Protein AF-A0A258C348-F1 (afdb_monomer)

Nearest PDB structures (foldseek):
  3voc-assembly1_A  TM=9.214E-01  e=2.436E-19  Paenibacillus polymyxa
  1ven-assembly1_A  TM=9.299E-01  e=1.360E-18  Bacillus cereus
  1j10-assembly2_B  TM=9.349E-01  e=2.090E-18  Bacillus cereus
  1veo-assembly1_A  TM=9.307E-01  e=2.455E-18  Bacillus cereus
  1itc-assembly1_A  TM=9.273E-01  e=1.526E-17  Bacillus cereus

pLDDT: mean 94.11, std 6.86, range [42.41, 98.81]

Mean predicted aligned error: 4.03 Å

Secondary structure (DSSP, 8-state):
-HHHHTGGGGGG-S-EE---SGGGBSS--TT-GGG-GGGSTTS-------SHHHHHHHHHHHHHHHSSHHHHHHHHT---SSGGGPPPP--HHHHHHTTGGGT-HHHHHHHHHHHHHHHHHHHHHHHHHHHHTTTS-TTS-EEEEE----TTTT-SSSTTHHHHHHT-S-HHHHTSSS---S-HHHHTTTGGGTTSSS-EEEEE--TTPPPBTTSTT-B-HHHHHHHHHHHHHHHT-EEEEE-S-GGGGGSHHHHHHHHHHHHHS-EEEEE-S-HHHHHS-HHHHHHHHHS-TT-

Foldseek 3Di:
DVLVVCQVVLVVFQAAEQQLEPPSALWDPFQDPVVDPCSHPLHLGAADQQDPVSLVQLLVVCCVVQVDPVSVCVVQVHDDPGSNPDHQDDPVVVCQQVVVCLPRPSNLSNLQSLLVVSLVSLLVRVVVVCVVNVSRQLQHAYEGEHEQSFFQCLPPTCHCSSVSSRSQFNSCQCNDPNHAVRNQSNLVSQLVQLPPSHGYEYEYEQLLDPQDCVDPRNGHRLVVLLSSLVSCVVSVHAYAYEYPDLVSLQDVSSVVSNVCCCVPRNHPYYDYPDDCSQPVRPSNVVSVVPPDPDD

Sequence (295 aa):
AFATRYQTIATDFVELNISMGPAGELRYPSYNSHDGVAAAFPSRGRFQAYSLLSRTDFQLWLEQRYQSIATLNSGWGTAYQNFAEIALPLSWDQAIASNQHLVEPSRQDFLQWYHQALVAHGARMLRYAEYAFQQLPAEIPLGFKIPGIHWTINSDIGARTAELAAGIIDANAAFSSTPEPGYQQIIALAAPKAKQPRKVVVHFTALEMSDEPEGEAGSMPSTLVNWIGAEARRQGVILKGENALAAGLYHAEGWSNLQQVLRNGNYQGLTLLRLNDIVENPLAVATLQQLQPGF

Radius of gyration: 20.76 Å; Cα contacts (8 Å, |Δi|>4): 504; chains: 1; bounding box: 51×42×64 Å

Solvent-accessible surface area (backbone atoms only — not comparable to full-atom values): 15808 Å² total; per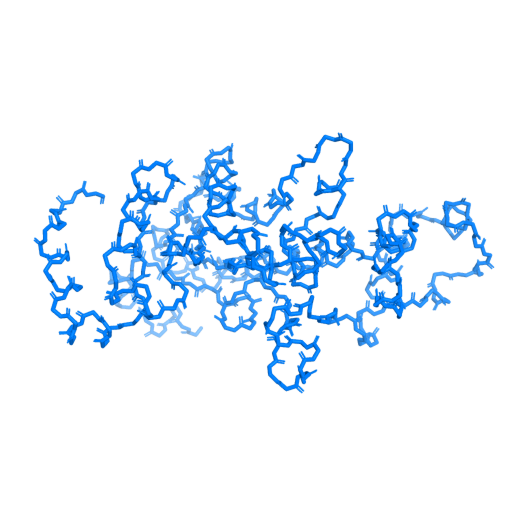-residue (Å²): 106,68,50,72,76,43,51,93,55,48,88,77,49,78,60,48,74,46,67,57,39,64,98,37,19,54,40,49,76,16,59,38,74,91,68,36,76,67,9,24,88,62,43,46,31,38,75,83,58,85,48,73,67,42,42,53,52,51,32,52,50,48,46,70,72,46,75,42,49,66,53,42,19,69,71,59,76,54,82,64,92,44,55,86,74,63,74,75,91,71,66,59,69,63,31,36,75,67,52,36,52,79,69,38,54,71,42,43,51,47,43,46,49,50,17,50,54,50,40,52,48,51,50,51,52,51,56,50,49,52,65,64,40,64,90,42,71,48,76,41,24,38,31,39,32,43,76,57,66,27,35,19,52,52,29,97,68,47,49,40,34,30,29,50,24,23,28,55,28,38,53,69,42,43,69,38,101,75,58,41,92,20,47,64,68,60,57,48,68,28,33,82,24,63,81,42,76,44,34,38,35,41,33,38,34,27,44,26,43,73,64,38,55,90,45,99,33,5,23,32,26,41,63,49,46,44,53,53,20,53,51,29,56,77,56,61,35,51,32,30,34,23,44,68,52,53,68,34,50,79,38,73,63,14,51,50,35,42,53,49,36,46,75,72,26,62,34,79,47,76,51,78,53,44,68,65,58,35,78,75,29,70,64,34,44,54,54,56,72,65,57,64,93,84,123

Structure (mmCIF, N/CA/C/O backbone):
data_AF-A0A258C348-F1
#
_entry.id   AF-A0A258C348-F1
#
loop_
_atom_site.group_PDB
_atom_site.id
_atom_site.type_symbol
_atom_site.label_atom_id
_atom_site.label_alt_id
_atom_site.label_comp_id
_atom_site.label_asym_id
_atom_site.label_entity_id
_atom_site.label_seq_id
_atom_site.pdbx_PDB_ins_code
_atom_site.Cartn_x
_atom_site.Cartn_y
_atom_site.Cartn_z
_atom_site.occupancy
_atom_site.B_iso_or_equiv
_atom_site.auth_seq_id
_atom_site.auth_comp_id
_atom_site.auth_asym_id
_atom_site.auth_atom_id
_atom_site.pdbx_PDB_model_num
ATOM 1 N N . ALA A 1 1 ? -24.812 13.179 -1.962 1.00 95.75 1 ALA A N 1
ATOM 2 C CA . ALA A 1 1 ? -25.902 12.240 -1.609 1.00 95.75 1 ALA A CA 1
ATOM 3 C C . ALA A 1 1 ? -25.797 11.764 -0.159 1.00 95.75 1 ALA A C 1
ATOM 5 O O . ALA A 1 1 ? -26.639 12.170 0.629 1.00 95.75 1 ALA A O 1
ATOM 6 N N . PHE A 1 2 ? -24.773 10.980 0.222 1.00 97.12 2 PHE A N 1
ATOM 7 C CA . PHE A 1 2 ? -24.607 10.489 1.605 1.00 97.12 2 PHE A CA 1
ATOM 8 C C . PHE A 1 2 ? -24.623 11.620 2.646 1.00 97.12 2 PHE A C 1
ATOM 10 O O . PHE A 1 2 ? -25.457 11.609 3.544 1.00 97.12 2 PHE A O 1
ATOM 17 N N . ALA A 1 3 ? -23.769 12.637 2.465 1.00 96.44 3 ALA A N 1
ATOM 18 C CA . ALA A 1 3 ? -23.675 13.776 3.381 1.00 96.44 3 ALA A CA 1
ATOM 19 C C . ALA A 1 3 ? -25.026 14.477 3.597 1.00 96.44 3 ALA A C 1
ATOM 21 O O . ALA A 1 3 ? -25.379 14.817 4.718 1.00 96.44 3 ALA A O 1
ATOM 22 N N . THR A 1 4 ? -25.801 14.651 2.524 1.00 96.69 4 THR A N 1
ATOM 23 C CA . THR A 1 4 ? -27.139 15.256 2.560 1.00 96.69 4 THR A CA 1
ATOM 24 C C . THR A 1 4 ? -28.136 14.365 3.287 1.00 96.69 4 THR A C 1
ATOM 26 O O . THR A 1 4 ? -28.894 14.836 4.125 1.00 96.69 4 THR A O 1
ATOM 29 N N . ARG A 1 5 ? -28.126 13.063 2.985 1.00 97.06 5 ARG A N 1
ATOM 30 C CA . ARG A 1 5 ? -29.088 12.099 3.523 1.00 97.06 5 ARG A CA 1
ATOM 31 C C . ARG A 1 5 ? -28.950 11.890 5.031 1.00 97.06 5 ARG A C 1
ATOM 33 O O . ARG A 1 5 ? -29.957 11.596 5.676 1.00 97.06 5 ARG A O 1
ATOM 40 N N . TYR A 1 6 ? -27.732 12.000 5.556 1.00 96.44 6 TYR A N 1
ATOM 41 C CA . TYR A 1 6 ? -27.411 11.684 6.949 1.00 96.44 6 TYR A CA 1
ATOM 42 C C . TYR A 1 6 ? -26.936 12.887 7.770 1.00 96.44 6 TYR A C 1
ATOM 44 O O . TYR A 1 6 ? -26.430 12.717 8.873 1.00 96.44 6 TYR A O 1
ATOM 52 N N . GLN A 1 7 ? -27.123 14.108 7.268 1.00 95.56 7 GLN A N 1
ATOM 53 C CA . GLN A 1 7 ? -26.677 15.320 7.957 1.00 95.56 7 GLN A CA 1
ATOM 54 C C . GLN A 1 7 ? -27.238 15.438 9.384 1.00 95.56 7 GLN A C 1
ATOM 56 O O . GLN A 1 7 ? -26.533 15.879 10.285 1.00 95.56 7 GLN A O 1
ATOM 61 N N . THR A 1 8 ? -28.486 15.017 9.602 1.00 96.44 8 THR A N 1
ATOM 62 C CA . THR A 1 8 ? -29.176 15.134 10.897 1.00 96.44 8 THR A CA 1
ATOM 63 C C . THR A 1 8 ? -28.636 14.200 11.976 1.00 96.44 8 THR A C 1
ATOM 65 O O . THR A 1 8 ? -28.920 14.429 13.144 1.00 96.44 8 THR A O 1
ATOM 68 N N . ILE A 1 9 ? -27.893 13.158 11.595 1.00 96.75 9 ILE A N 1
ATOM 69 C CA . ILE A 1 9 ? -27.265 12.198 12.519 1.00 96.75 9 ILE A CA 1
ATOM 70 C C . ILE A 1 9 ? -25.735 12.295 12.481 1.00 96.75 9 ILE A C 1
ATOM 72 O O . ILE A 1 9 ? -25.036 11.420 12.975 1.00 96.75 9 ILE A O 1
ATOM 76 N N . ALA A 1 10 ? -25.185 13.344 11.861 1.00 95.06 10 ALA A N 1
ATOM 77 C CA . ALA A 1 10 ? -23.744 13.457 11.657 1.00 95.06 10 ALA A CA 1
ATOM 78 C C . ALA A 1 10 ? -22.954 13.526 12.974 1.00 95.06 10 ALA A C 1
ATOM 80 O O . ALA A 1 10 ? -21.785 13.162 12.998 1.00 95.06 10 ALA A O 1
ATOM 81 N N . THR A 1 11 ? -23.585 13.961 14.067 1.00 92.88 11 THR A N 1
ATOM 82 C CA . THR A 1 11 ? -22.992 13.971 15.413 1.00 92.88 11 THR A CA 1
ATOM 83 C C . THR A 1 11 ? -22.723 12.574 15.967 1.00 92.88 11 THR A C 1
ATOM 85 O O . THR A 1 11 ? -21.908 12.442 16.873 1.00 92.88 11 THR A O 1
ATOM 88 N N . ASP A 1 12 ? -23.363 11.542 15.413 1.00 95.94 12 ASP A N 1
ATOM 89 C CA . ASP A 1 12 ? -23.151 10.144 15.803 1.00 95.94 12 ASP A CA 1
ATOM 90 C C . ASP A 1 12 ? -21.969 9.514 15.043 1.00 95.94 12 ASP A C 1
ATOM 92 O O . ASP A 1 12 ? -21.569 8.380 15.309 1.00 95.94 12 ASP A O 1
ATOM 96 N N . PHE A 1 13 ? -21.405 10.226 14.062 1.00 96.81 13 PHE A N 1
ATOM 97 C CA . PHE A 1 13 ? -20.298 9.728 13.258 1.00 96.81 13 PHE A CA 1
ATOM 98 C C . PHE A 1 13 ? -18.969 9.969 13.961 1.00 96.81 13 PHE A C 1
ATOM 100 O O . PHE A 1 13 ? -18.552 11.104 14.172 1.00 96.81 13 PHE A O 1
ATOM 107 N N . VAL A 1 14 ? -18.261 8.880 14.245 1.00 95.69 14 VAL A N 1
ATOM 108 C CA . VAL A 1 14 ? -16.905 8.935 14.806 1.00 95.69 14 VAL A CA 1
ATOM 109 C C . VAL A 1 14 ? -15.849 9.065 13.706 1.00 95.69 14 VAL A C 1
ATOM 111 O O . VAL A 1 14 ? -14.790 9.636 13.939 1.00 95.69 14 VAL A O 1
ATOM 114 N N . GLU A 1 15 ? -16.118 8.538 12.506 1.00 97.19 15 GLU A N 1
ATOM 115 C CA . GLU A 1 15 ? -15.202 8.548 11.361 1.00 97.19 15 GLU A CA 1
ATOM 116 C C . GLU A 1 15 ? -15.933 8.165 10.059 1.00 97.19 15 GLU A C 1
ATOM 118 O O . GLU A 1 15 ? -16.906 7.410 10.089 1.00 97.19 15 GLU A O 1
ATOM 123 N N . LEU A 1 16 ? -15.448 8.640 8.905 1.00 97.75 16 LEU A N 1
ATOM 124 C CA . LEU A 1 16 ? -15.912 8.239 7.571 1.00 97.75 16 LEU A CA 1
ATOM 125 C C . LEU A 1 16 ? -14.800 7.515 6.799 1.00 97.75 16 LEU A C 1
ATOM 127 O O . LEU A 1 16 ? -13.893 8.154 6.265 1.00 97.75 16 LEU A O 1
ATOM 131 N N . ASN A 1 17 ? -14.886 6.188 6.691 1.00 97.75 17 ASN A N 1
ATOM 132 C CA . ASN A 1 17 ? -13.914 5.392 5.938 1.00 97.75 17 ASN A CA 1
ATOM 133 C C . ASN A 1 17 ? -14.199 5.398 4.432 1.00 97.75 17 ASN A C 1
ATOM 135 O O . ASN A 1 17 ? -15.318 5.134 3.986 1.00 97.75 17 ASN A O 1
ATOM 139 N N . ILE A 1 18 ? -13.168 5.696 3.643 1.00 98.38 18 ILE A N 1
ATOM 140 C CA . ILE A 1 18 ? -13.231 5.815 2.190 1.00 98.38 18 ILE A CA 1
ATOM 141 C C . ILE A 1 18 ? -12.636 4.556 1.571 1.00 98.38 18 ILE A C 1
ATOM 143 O O . ILE A 1 18 ? -11.432 4.325 1.636 1.00 98.38 18 ILE A O 1
ATOM 147 N N . SER A 1 19 ? -13.488 3.761 0.929 1.00 98.31 19 SER A N 1
ATOM 148 C CA . SER A 1 19 ? -13.049 2.614 0.135 1.00 98.31 19 SER A CA 1
ATOM 149 C C . SER A 1 19 ? -12.230 3.083 -1.068 1.00 98.31 19 SER A C 1
ATOM 151 O O . SER A 1 19 ? -12.750 3.813 -1.915 1.00 98.31 19 SER A O 1
ATOM 153 N N . MET A 1 20 ? -10.980 2.627 -1.171 1.00 98.25 20 MET A N 1
ATOM 154 C CA . MET A 1 20 ? -10.055 2.999 -2.257 1.00 98.25 20 MET A CA 1
ATOM 155 C C . MET A 1 20 ? -9.667 1.828 -3.171 1.00 98.25 20 MET A C 1
ATOM 157 O O . MET A 1 20 ? -8.769 1.956 -4.000 1.00 98.25 20 MET A O 1
ATOM 161 N N . GLY A 1 21 ? -10.338 0.686 -3.039 1.00 97.50 21 GLY A N 1
ATOM 162 C CA . GLY A 1 21 ? -10.018 -0.496 -3.826 1.00 97.50 21 GLY A CA 1
ATOM 163 C C . GLY A 1 21 ? -10.692 -1.766 -3.307 1.00 97.50 21 GLY A C 1
ATOM 164 O O . GLY A 1 21 ? -11.685 -1.694 -2.573 1.00 97.50 21 GLY A O 1
ATOM 165 N N . PRO A 1 22 ? -10.197 -2.945 -3.723 1.00 96.25 22 PRO A N 1
ATOM 166 C CA . PRO A 1 22 ? -10.731 -4.237 -3.304 1.00 96.25 22 PRO A CA 1
ATOM 167 C C . PRO A 1 22 ? -10.758 -4.366 -1.777 1.00 96.25 22 PRO A C 1
ATOM 169 O O . PRO A 1 22 ? -9.818 -3.957 -1.104 1.00 96.25 22 PRO A O 1
ATOM 172 N N . ALA A 1 23 ? -11.844 -4.924 -1.235 1.00 94.62 23 ALA A N 1
ATOM 173 C CA . ALA A 1 23 ? -12.084 -5.029 0.212 1.00 94.62 23 ALA A CA 1
ATOM 174 C C . ALA A 1 23 ? -12.048 -3.687 0.985 1.00 94.62 23 ALA A C 1
ATOM 176 O O . ALA A 1 23 ? -11.923 -3.682 2.206 1.00 94.62 23 ALA A O 1
ATOM 177 N N . GLY A 1 24 ? -12.190 -2.549 0.294 1.00 97.12 24 GLY A N 1
ATOM 178 C CA . GLY A 1 24 ? -12.118 -1.219 0.906 1.00 97.12 24 GLY A CA 1
ATOM 179 C C . GLY A 1 24 ? -10.699 -0.665 1.055 1.00 97.12 24 GLY A C 1
ATOM 180 O O . GLY A 1 24 ? -10.531 0.441 1.561 1.00 97.12 24 GLY A O 1
ATOM 181 N N . GLU A 1 25 ? -9.686 -1.394 0.593 1.00 98.44 25 GLU A N 1
ATOM 182 C CA . GLU A 1 25 ? -8.271 -1.104 0.832 1.00 98.44 25 GLU A CA 1
ATOM 183 C C . GLU A 1 25 ? -7.633 -0.358 -0.343 1.00 98.44 25 GLU A C 1
ATOM 185 O O . GLU A 1 25 ? -7.961 -0.602 -1.505 1.00 98.44 25 GLU A O 1
ATOM 190 N N . LEU A 1 26 ? -6.675 0.525 -0.059 1.00 98.69 26 LEU A N 1
ATOM 191 C CA . LEU A 1 26 ? -5.859 1.186 -1.073 1.00 98.69 26 LEU A CA 1
ATOM 192 C C . LEU A 1 26 ? -4.799 0.211 -1.601 1.00 98.69 26 LEU A C 1
ATOM 194 O O . LEU A 1 26 ? -3.678 0.151 -1.099 1.00 98.69 26 LEU A O 1
ATOM 198 N N . ARG A 1 27 ? -5.183 -0.581 -2.604 1.00 98.50 27 ARG A N 1
ATOM 199 C CA . ARG A 1 27 ? -4.320 -1.556 -3.283 1.00 98.50 27 ARG A CA 1
ATOM 200 C C . ARG A 1 27 ? -4.868 -1.952 -4.646 1.00 98.50 27 ARG A C 1
ATOM 202 O O . ARG A 1 27 ? -6.052 -1.781 -4.936 1.00 98.50 27 ARG A O 1
ATOM 209 N N . TYR A 1 28 ? -4.028 -2.611 -5.431 1.00 98.12 28 TYR A N 1
ATOM 210 C CA . TYR A 1 28 ? -4.481 -3.376 -6.586 1.00 98.12 28 TYR A CA 1
ATOM 211 C C . TYR A 1 28 ? -5.078 -4.747 -6.192 1.00 98.12 28 TYR A C 1
ATOM 213 O O . TYR A 1 28 ? -4.737 -5.309 -5.142 1.00 98.12 28 TYR A O 1
ATOM 221 N N . PRO A 1 29 ? -5.965 -5.328 -7.027 1.00 96.12 29 PRO A N 1
ATOM 222 C CA . PRO A 1 29 ? -6.550 -6.661 -6.826 1.00 96.12 29 PRO A CA 1
ATOM 223 C C . PRO A 1 29 ? -5.569 -7.816 -7.114 1.00 96.12 29 PRO A C 1
ATOM 225 O O . PRO A 1 29 ? -5.920 -8.768 -7.795 1.00 96.12 29 PRO A O 1
ATOM 228 N N . SER A 1 30 ? -4.332 -7.752 -6.615 1.00 96.12 30 SER A N 1
ATOM 229 C CA . SER A 1 30 ? -3.244 -8.652 -7.032 1.00 96.12 30 SER A CA 1
ATOM 230 C C . SER A 1 30 ? -3.329 -10.092 -6.520 1.00 96.12 30 SER A C 1
ATOM 232 O O . SER A 1 30 ? -2.633 -10.946 -7.068 1.00 96.12 30 SER A O 1
ATOM 234 N N . TYR A 1 31 ? -4.155 -10.370 -5.506 1.00 93.44 31 TYR A N 1
ATOM 235 C CA . TYR A 1 31 ? -4.250 -11.680 -4.847 1.00 93.44 31 TYR A CA 1
ATOM 236 C C . TYR A 1 31 ? -5.690 -12.213 -4.719 1.00 93.44 31 TYR A C 1
ATOM 238 O O . TYR A 1 31 ? -6.132 -12.664 -3.664 1.00 93.44 31 TYR A O 1
ATOM 246 N N . ASN A 1 32 ? -6.475 -12.131 -5.794 1.00 84.44 32 ASN A N 1
ATOM 247 C CA . ASN A 1 32 ? -7.862 -12.594 -5.778 1.00 84.44 32 ASN A CA 1
ATOM 248 C C . ASN A 1 32 ? -8.013 -14.048 -6.241 1.00 84.44 32 ASN A C 1
ATOM 250 O O . ASN A 1 32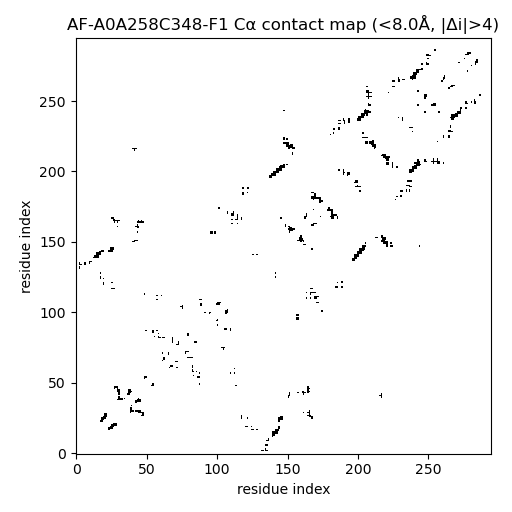 ? -7.355 -14.496 -7.174 1.00 84.44 32 ASN A O 1
ATOM 254 N N . SER A 1 33 ? -8.979 -14.761 -5.656 1.00 77.38 33 SER A N 1
ATOM 255 C CA . SER A 1 33 ? -9.252 -16.172 -5.966 1.00 77.38 33 SER A CA 1
ATOM 256 C C . SER A 1 33 ? -9.635 -16.437 -7.428 1.00 77.38 33 SER A C 1
ATOM 258 O O . SER A 1 33 ? -9.372 -17.526 -7.935 1.00 77.38 33 SER A O 1
ATOM 260 N N . HIS A 1 34 ? -10.219 -15.457 -8.128 1.00 80.00 34 HIS A N 1
ATOM 261 C CA . HIS A 1 34 ? -10.563 -15.596 -9.547 1.00 80.00 34 HIS A CA 1
ATOM 262 C C . HIS A 1 34 ? -9.342 -15.579 -10.483 1.00 80.00 34 HIS A C 1
ATOM 264 O O . HIS A 1 34 ? -9.450 -16.071 -11.603 1.00 80.00 34 HIS A O 1
ATOM 270 N N . ASP A 1 35 ? -8.182 -15.095 -10.020 1.00 82.88 35 ASP A N 1
ATOM 271 C CA . ASP A 1 35 ? -6.914 -15.100 -10.772 1.00 82.88 35 ASP A CA 1
ATOM 272 C C . ASP A 1 35 ? -6.139 -16.430 -10.626 1.00 82.88 35 ASP A C 1
ATOM 274 O O . ASP A 1 35 ? -5.008 -16.585 -11.114 1.00 82.88 35 ASP A O 1
ATOM 278 N N . GLY A 1 36 ? -6.775 -17.415 -9.982 1.00 84.69 36 GLY A N 1
ATOM 279 C CA . GLY A 1 36 ? -6.291 -18.776 -9.810 1.00 84.69 36 GLY A CA 1
ATOM 280 C C . GLY A 1 36 ? -5.236 -18.926 -8.715 1.00 84.69 36 GLY A C 1
ATOM 281 O O . GLY A 1 36 ? -4.883 -17.991 -8.000 1.00 84.69 36 GLY A O 1
ATOM 282 N N . VAL A 1 37 ? -4.698 -20.142 -8.601 1.00 81.38 37 VAL A N 1
ATOM 283 C CA . VAL A 1 37 ? -3.734 -20.521 -7.549 1.00 81.38 37 VAL A CA 1
ATOM 284 C C . VAL A 1 37 ? -2.461 -19.670 -7.551 1.00 81.38 37 VAL A C 1
ATOM 286 O O . VAL A 1 37 ? -1.898 -19.409 -6.497 1.00 81.38 37 VAL A O 1
ATOM 289 N N . ALA A 1 38 ? -2.050 -19.166 -8.718 1.00 82.12 38 ALA A N 1
ATOM 290 C CA . ALA A 1 38 ? -0.877 -18.302 -8.865 1.00 82.12 38 ALA A CA 1
ATOM 291 C C . ALA A 1 38 ? -1.083 -16.869 -8.334 1.00 82.12 38 ALA A C 1
ATOM 293 O O . ALA A 1 38 ? -0.145 -16.077 -8.367 1.00 82.12 38 ALA A O 1
ATOM 294 N N . ALA A 1 39 ? -2.301 -16.525 -7.905 1.00 86.44 39 ALA A N 1
ATOM 295 C CA . ALA A 1 39 ? -2.604 -15.287 -7.195 1.00 86.44 39 ALA A CA 1
ATOM 296 C C . ALA A 1 39 ? -3.080 -15.528 -5.752 1.00 86.44 39 ALA A C 1
ATOM 298 O O . ALA A 1 39 ? -3.299 -14.575 -5.012 1.00 86.44 39 ALA A O 1
ATOM 299 N N . ALA A 1 40 ? -3.243 -16.782 -5.326 1.00 87.25 40 ALA A N 1
ATOM 300 C CA . ALA A 1 40 ? -3.635 -17.096 -3.959 1.00 87.25 40 ALA A CA 1
ATOM 301 C C . ALA A 1 40 ? -2.457 -16.905 -2.996 1.00 87.25 40 ALA A C 1
ATOM 303 O O . ALA A 1 40 ? -1.298 -17.025 -3.394 1.00 87.25 40 ALA A O 1
ATOM 304 N N . PHE A 1 41 ? -2.742 -16.648 -1.720 1.00 90.06 41 PHE A N 1
ATOM 305 C CA . PHE A 1 41 ? -1.729 -16.741 -0.668 1.00 90.06 41 PHE A CA 1
ATOM 306 C C . PHE A 1 41 ? -1.048 -18.129 -0.703 1.00 90.06 41 PHE A C 1
ATOM 308 O O . PHE A 1 41 ? -1.764 -19.122 -0.865 1.00 90.06 41 PHE A O 1
ATOM 315 N N . PRO A 1 42 ? 0.287 -18.234 -0.540 1.00 92.06 42 PRO A N 1
ATOM 316 C CA . PRO A 1 42 ? 1.267 -17.164 -0.318 1.00 92.06 42 PRO A CA 1
ATOM 317 C C . PRO A 1 42 ? 2.039 -16.760 -1.593 1.00 92.06 42 PRO A C 1
ATOM 319 O O . PRO A 1 42 ? 3.203 -16.374 -1.534 1.00 92.06 42 PRO A O 1
ATOM 322 N N . SER A 1 43 ? 1.437 -16.866 -2.779 1.00 92.06 43 SER A N 1
ATOM 323 C CA . SER A 1 43 ? 2.096 -16.452 -4.024 1.00 92.06 43 SER A CA 1
ATOM 324 C C . SER A 1 43 ? 2.329 -14.938 -4.080 1.00 92.06 43 SER A C 1
ATOM 326 O O . SER A 1 43 ? 1.639 -14.148 -3.435 1.00 92.06 43 SER A O 1
ATOM 328 N N . ARG A 1 44 ? 3.238 -14.502 -4.955 1.00 91.44 44 ARG A N 1
ATOM 329 C CA . ARG A 1 44 ? 3.485 -13.078 -5.235 1.00 91.44 44 ARG A CA 1
ATOM 330 C C . ARG A 1 44 ? 2.284 -12.308 -5.807 1.00 91.44 44 ARG A C 1
ATOM 332 O O . ARG A 1 44 ? 2.366 -11.095 -5.975 1.00 91.44 44 ARG A O 1
ATOM 339 N N . GLY A 1 45 ? 1.204 -12.983 -6.198 1.00 93.94 45 GLY A N 1
ATOM 340 C CA . GLY A 1 45 ? 0.097 -12.341 -6.899 1.00 93.94 45 GLY A CA 1
ATOM 341 C C . GLY A 1 45 ? 0.404 -11.983 -8.358 1.00 93.94 45 GLY A C 1
ATOM 342 O O . GLY A 1 45 ? 1.372 -12.439 -8.974 1.00 93.94 45 GLY A O 1
ATOM 343 N N . ARG A 1 46 ? -0.434 -11.129 -8.947 1.00 93.94 46 ARG A N 1
ATOM 344 C CA . ARG A 1 46 ? -0.280 -10.620 -10.320 1.00 93.94 46 ARG A CA 1
ATOM 345 C C . ARG A 1 46 ? -0.354 -9.096 -10.348 1.00 93.94 46 ARG A C 1
ATOM 347 O O . ARG A 1 46 ? -1.176 -8.510 -9.650 1.00 93.94 46 ARG A O 1
ATOM 354 N N . PHE A 1 47 ? 0.466 -8.460 -11.186 1.00 95.62 47 PHE A N 1
ATOM 355 C CA . PHE A 1 47 ? 0.309 -7.037 -11.497 1.00 95.62 47 PHE A CA 1
ATOM 356 C C . PHE A 1 47 ? -1.000 -6.805 -12.260 1.00 95.62 47 PHE A C 1
ATOM 358 O O . PHE A 1 47 ? -1.381 -7.614 -13.103 1.00 95.62 47 PHE A O 1
ATOM 365 N N . GLN A 1 48 ? -1.682 -5.695 -11.981 1.00 95.31 48 GLN A N 1
ATOM 366 C CA . GLN A 1 48 ? -3.054 -5.433 -12.443 1.00 95.31 48 GLN A CA 1
ATOM 367 C C . GLN A 1 48 ? -3.125 -4.208 -13.370 1.00 95.31 48 GLN A C 1
ATOM 369 O O . GLN A 1 48 ? -4.041 -3.394 -13.295 1.00 95.31 48 GLN A O 1
ATOM 374 N N . ALA A 1 49 ? -2.124 -4.057 -14.241 1.00 95.50 49 ALA A N 1
ATOM 375 C CA . ALA A 1 49 ? -1.934 -2.869 -15.076 1.00 95.50 49 ALA A CA 1
ATOM 376 C C . ALA A 1 49 ? -1.902 -3.170 -16.581 1.00 95.50 49 ALA A C 1
ATOM 378 O O . ALA A 1 49 ? -1.297 -2.423 -17.331 1.00 95.50 49 ALA A O 1
ATOM 379 N N . TYR A 1 50 ? -2.545 -4.241 -17.053 1.00 95.12 50 TYR A N 1
ATOM 380 C CA . TYR A 1 50 ? -2.442 -4.683 -18.456 1.00 95.12 50 TYR A CA 1
ATOM 381 C C . TYR A 1 50 ? -3.558 -4.180 -19.380 1.00 95.12 50 TYR A C 1
ATOM 383 O O . TYR A 1 50 ? -3.692 -4.645 -20.511 1.00 95.12 50 TYR A O 1
ATOM 391 N N . SER A 1 51 ? -4.367 -3.226 -18.917 1.00 96.50 51 SER A N 1
ATOM 392 C CA . SER A 1 51 ? -5.370 -2.584 -19.767 1.00 96.50 51 SER A CA 1
ATOM 393 C C . SER A 1 51 ? -4.724 -1.614 -20.763 1.00 96.50 51 SER A C 1
ATOM 395 O O . SER A 1 51 ? -3.621 -1.110 -20.536 1.00 96.50 51 SER A O 1
ATOM 397 N N . LEU A 1 52 ? -5.441 -1.284 -21.843 1.00 97.19 52 LEU A N 1
ATOM 398 C CA . LEU A 1 52 ? -5.005 -0.241 -22.778 1.00 97.19 52 LEU A CA 1
ATOM 399 C C . LEU A 1 52 ? -4.779 1.099 -22.059 1.00 97.19 52 LEU A C 1
ATOM 401 O O . LEU A 1 52 ? -3.767 1.748 -22.291 1.00 97.19 52 LEU A O 1
ATOM 405 N N . LEU A 1 53 ? -5.680 1.470 -21.142 1.00 97.75 53 LEU A N 1
ATOM 406 C CA . LEU A 1 53 ? -5.577 2.712 -20.371 1.00 97.75 53 LEU A CA 1
ATOM 407 C C . LEU A 1 53 ? -4.324 2.733 -19.493 1.00 97.75 53 LEU A C 1
ATOM 409 O O . LEU A 1 53 ? -3.635 3.744 -19.434 1.00 97.75 53 LEU A O 1
ATOM 413 N N . SER A 1 54 ? -4.006 1.609 -18.853 1.00 97.56 54 SER A N 1
ATOM 414 C CA . SER A 1 54 ? -2.806 1.460 -18.028 1.00 97.56 54 SER A CA 1
ATOM 415 C C . SER A 1 54 ? -1.529 1.598 -18.856 1.00 97.56 54 SER A C 1
ATOM 417 O O . SER A 1 54 ? -0.609 2.296 -18.445 1.00 97.56 54 SER A O 1
ATOM 419 N N . ARG A 1 55 ? -1.485 0.990 -20.049 1.00 98.06 55 ARG A N 1
ATOM 420 C CA . ARG A 1 55 ? -0.358 1.162 -20.974 1.00 98.06 55 ARG A CA 1
ATOM 421 C C . ARG A 1 55 ? -0.203 2.624 -21.388 1.00 98.06 55 ARG A C 1
ATOM 423 O O . ARG A 1 55 ? 0.908 3.135 -21.345 1.00 98.06 55 ARG A O 1
ATOM 430 N N . THR A 1 56 ? -1.290 3.286 -21.775 1.00 98.31 56 THR A N 1
ATOM 431 C CA . THR A 1 56 ? -1.251 4.698 -22.176 1.00 98.31 56 THR A CA 1
ATOM 432 C C . THR A 1 56 ? -0.783 5.596 -21.032 1.00 98.31 56 THR A C 1
ATOM 434 O O . THR A 1 56 ? 0.070 6.449 -21.248 1.00 98.31 56 THR A O 1
ATOM 437 N N . ASP A 1 57 ? -1.282 5.387 -19.814 1.00 98.56 57 ASP A N 1
ATOM 438 C CA . ASP A 1 57 ? -0.862 6.161 -18.641 1.00 98.56 57 ASP A CA 1
ATOM 439 C C . ASP A 1 57 ? 0.627 5.952 -18.318 1.00 98.56 57 ASP A C 1
ATOM 441 O O . ASP A 1 57 ? 1.346 6.923 -18.095 1.00 98.56 57 ASP A O 1
ATOM 445 N N . PHE A 1 58 ? 1.128 4.714 -18.406 1.00 98.75 58 PHE A N 1
ATOM 446 C CA . PHE A 1 58 ? 2.555 4.424 -18.245 1.00 98.75 58 PHE A CA 1
ATOM 447 C C . PHE A 1 58 ? 3.417 5.116 -19.310 1.00 98.75 58 PHE A C 1
ATOM 449 O O . PHE A 1 58 ? 4.440 5.714 -18.989 1.00 98.75 58 PHE A O 1
ATOM 456 N N . GLN A 1 59 ? 2.997 5.087 -20.577 1.00 98.69 59 GLN A N 1
ATOM 457 C CA . GLN A 1 59 ? 3.707 5.766 -21.665 1.00 98.69 59 GLN A CA 1
ATOM 458 C C . GLN A 1 59 ? 3.767 7.285 -21.449 1.00 98.69 59 GLN A C 1
ATOM 460 O O . GLN A 1 59 ? 4.826 7.883 -21.631 1.00 98.69 59 GLN A O 1
ATOM 465 N N . LEU A 1 60 ? 2.665 7.898 -21.002 1.00 98.56 60 LEU A N 1
ATOM 466 C CA . LEU A 1 60 ? 2.619 9.322 -20.652 1.00 98.56 60 LEU A CA 1
ATOM 467 C C . LEU A 1 60 ? 3.504 9.643 -19.444 1.00 98.56 60 LEU A C 1
ATOM 469 O O . LEU A 1 60 ? 4.175 10.674 -19.423 1.00 98.56 60 LEU A O 1
ATOM 473 N N . TRP A 1 61 ? 3.534 8.765 -18.442 1.00 98.62 61 TRP A N 1
ATOM 474 C CA . TRP A 1 61 ? 4.421 8.913 -17.293 1.00 98.62 61 TRP A CA 1
ATOM 475 C C . TRP A 1 61 ? 5.897 8.854 -17.706 1.00 98.62 61 TRP A C 1
ATOM 477 O O . TRP A 1 61 ? 6.692 9.682 -17.262 1.00 98.62 61 TRP A O 1
ATOM 487 N N . LEU A 1 62 ? 6.263 7.938 -18.609 1.00 98.75 62 LEU A N 1
ATOM 488 C CA . LEU A 1 62 ? 7.616 7.859 -19.166 1.00 98.75 62 LEU A CA 1
ATOM 489 C C . LEU A 1 62 ? 7.975 9.117 -19.957 1.00 98.75 62 LEU A C 1
ATOM 491 O O . LEU A 1 62 ? 9.074 9.644 -19.792 1.00 98.75 62 LEU A O 1
ATOM 495 N N . GLU A 1 63 ? 7.055 9.630 -20.772 1.00 98.44 63 GLU A N 1
ATOM 496 C CA . GLU A 1 63 ? 7.249 10.881 -21.507 1.00 98.44 63 GLU A CA 1
ATOM 497 C C . GLU A 1 63 ? 7.505 12.056 -20.556 1.00 98.44 63 GLU A C 1
ATOM 499 O O . GLU A 1 63 ? 8.467 12.802 -20.736 1.00 98.44 63 GLU A O 1
ATOM 504 N N . GLN A 1 64 ? 6.725 12.170 -19.479 1.00 98.25 64 GLN A N 1
ATOM 505 C CA . GLN A 1 64 ? 6.929 13.190 -18.447 1.00 98.25 64 GLN A CA 1
ATOM 506 C C . GLN A 1 64 ? 8.242 13.006 -17.677 1.00 98.25 64 GLN A C 1
ATOM 508 O O . GLN A 1 64 ? 8.887 13.985 -17.306 1.00 98.25 64 GLN A O 1
ATOM 513 N N . ARG A 1 65 ? 8.664 11.770 -17.422 1.00 97.81 65 ARG A N 1
ATOM 514 C CA . ARG A 1 65 ? 9.904 11.486 -16.694 1.00 97.81 65 ARG A CA 1
ATOM 515 C C . ARG A 1 65 ? 11.148 11.769 -17.530 1.00 97.81 65 ARG A C 1
ATOM 517 O O . ARG A 1 65 ? 12.092 12.375 -17.031 1.00 97.81 65 ARG A O 1
ATOM 524 N N . TYR A 1 66 ? 11.156 11.318 -18.780 1.00 98.31 66 TYR A N 1
ATOM 525 C CA . TYR A 1 66 ? 12.340 11.332 -19.639 1.00 98.31 66 TYR A CA 1
ATOM 526 C C . TYR A 1 66 ? 12.410 12.532 -20.579 1.00 98.31 66 TYR A C 1
ATOM 528 O O . TYR A 1 66 ? 13.499 12.840 -21.069 1.00 98.31 66 TYR A O 1
ATOM 536 N N . GLN A 1 67 ? 11.278 13.200 -20.836 1.00 97.94 67 GLN A N 1
ATOM 537 C CA . GLN A 1 67 ? 11.107 14.372 -21.711 1.00 97.94 67 GLN A CA 1
ATOM 538 C C . GLN A 1 67 ? 11.448 14.134 -23.197 1.00 97.94 67 GLN A C 1
ATOM 540 O O . GLN A 1 67 ? 10.984 14.869 -24.063 1.00 97.94 67 GLN A O 1
ATOM 545 N N . SER A 1 68 ? 12.241 13.109 -23.524 1.00 98.25 68 SER A N 1
ATOM 546 C CA . SER A 1 68 ? 12.551 12.685 -24.886 1.00 98.25 68 SER A CA 1
ATOM 547 C C . SER A 1 68 ? 12.787 11.176 -24.960 1.00 98.25 68 SER A C 1
ATOM 549 O O . SER A 1 68 ? 13.320 10.568 -24.026 1.00 98.25 68 SER A O 1
ATOM 551 N N . ILE A 1 69 ? 12.447 10.573 -26.104 1.00 98.50 69 ILE A N 1
ATOM 552 C CA . ILE A 1 69 ? 12.682 9.141 -26.333 1.00 98.50 69 ILE A CA 1
ATOM 553 C C . ILE A 1 69 ? 14.179 8.801 -26.374 1.00 98.50 69 ILE A C 1
ATOM 555 O O . ILE A 1 69 ? 14.571 7.714 -25.968 1.00 98.50 69 ILE A O 1
ATOM 559 N N . ALA A 1 70 ? 15.035 9.742 -26.792 1.00 98.56 70 ALA A N 1
ATOM 560 C CA . ALA A 1 70 ? 16.486 9.560 -26.812 1.00 98.56 70 ALA A CA 1
ATOM 561 C C . ALA A 1 70 ? 17.062 9.393 -25.396 1.00 98.56 70 ALA A C 1
ATOM 563 O O . ALA A 1 70 ? 17.895 8.515 -25.172 1.00 98.56 70 ALA A O 1
ATOM 564 N N . THR A 1 71 ? 16.578 10.185 -24.430 1.00 98.50 71 THR A N 1
ATOM 565 C CA . THR A 1 71 ? 16.972 10.060 -23.017 1.00 98.50 71 THR A CA 1
ATOM 566 C C . THR A 1 71 ? 16.567 8.698 -22.456 1.00 98.50 71 THR A C 1
ATOM 568 O O . THR A 1 71 ? 17.386 8.029 -21.826 1.00 98.50 71 THR A O 1
ATOM 571 N N . LEU A 1 72 ? 15.327 8.261 -22.719 1.00 98.56 72 LEU A N 1
ATOM 572 C CA . LEU A 1 72 ? 14.847 6.944 -22.292 1.00 98.56 72 LEU A CA 1
ATOM 573 C C . LEU A 1 72 ? 15.680 5.827 -22.923 1.00 98.56 72 LEU A C 1
ATOM 575 O O . LEU A 1 72 ? 16.189 4.972 -22.207 1.00 98.56 72 LEU A O 1
ATOM 579 N N . ASN A 1 73 ? 15.877 5.864 -24.242 1.00 98.50 73 ASN A N 1
ATOM 580 C CA . ASN A 1 73 ? 16.662 4.875 -24.978 1.00 98.50 73 ASN A CA 1
ATOM 581 C C . ASN A 1 73 ? 18.089 4.753 -24.430 1.00 98.50 73 ASN A C 1
ATOM 583 O O . ASN A 1 73 ? 18.579 3.639 -24.257 1.00 98.50 73 ASN A O 1
ATOM 587 N N . SER A 1 74 ? 18.730 5.877 -24.089 1.00 98.12 74 SER A N 1
ATOM 588 C CA . SER A 1 74 ? 20.053 5.874 -23.457 1.00 98.12 74 SER A CA 1
ATOM 589 C C . SER A 1 74 ? 20.047 5.227 -22.070 1.00 98.12 74 SER A C 1
ATOM 591 O O . SER A 1 74 ? 21.017 4.559 -21.725 1.00 98.12 74 SER A O 1
ATOM 593 N N . GLY A 1 75 ? 18.999 5.437 -21.268 1.00 96.44 75 GLY A N 1
ATOM 594 C CA . GLY A 1 75 ? 18.890 4.867 -19.922 1.00 96.44 75 GLY A CA 1
ATOM 595 C C . GLY A 1 75 ? 18.487 3.392 -19.914 1.00 96.44 75 GLY A C 1
ATOM 596 O O . GLY A 1 75 ? 18.961 2.625 -19.083 1.00 96.44 75 GLY A O 1
ATOM 597 N N . TRP A 1 76 ? 17.625 2.984 -20.844 1.00 97.56 76 TRP A N 1
ATOM 598 C CA . TRP A 1 76 ? 17.118 1.614 -20.950 1.00 97.56 76 TRP A CA 1
ATOM 599 C C . TRP A 1 76 ? 17.963 0.723 -21.870 1.00 97.56 76 TRP A C 1
ATOM 601 O O . TRP A 1 76 ? 17.744 -0.484 -21.901 1.00 97.56 76 TRP A O 1
ATOM 611 N N . GLY A 1 77 ? 18.891 1.288 -22.649 1.00 97.38 77 GLY A N 1
ATOM 612 C CA . GLY A 1 77 ? 19.641 0.545 -23.666 1.00 97.38 77 GLY A CA 1
ATOM 613 C C . GLY A 1 77 ? 18.755 0.064 -24.820 1.00 97.38 77 GLY A C 1
ATOM 614 O O . GLY A 1 77 ? 18.898 -1.063 -25.288 1.00 97.38 77 GLY A O 1
ATOM 615 N N . THR A 1 78 ? 17.804 0.896 -25.252 1.00 97.62 78 THR A N 1
ATOM 616 C CA . THR A 1 78 ? 16.795 0.564 -26.278 1.00 97.62 78 THR A CA 1
ATOM 617 C C . THR A 1 78 ? 16.861 1.522 -27.473 1.00 97.62 78 THR A C 1
ATOM 619 O O . THR A 1 78 ? 17.711 2.409 -27.521 1.00 97.62 78 THR A O 1
ATOM 622 N N . ALA A 1 79 ? 16.012 1.311 -28.484 1.00 98.00 79 ALA A N 1
ATOM 623 C CA . ALA A 1 79 ? 15.988 2.099 -29.721 1.00 98.00 79 ALA A CA 1
ATOM 624 C C . ALA A 1 79 ? 14.553 2.375 -30.214 1.00 98.00 79 ALA A C 1
ATOM 626 O O . ALA A 1 79 ? 14.272 2.303 -31.413 1.00 98.00 79 ALA A O 1
ATOM 627 N N . TYR A 1 80 ? 13.634 2.663 -29.289 1.00 98.38 80 TYR A N 1
ATOM 628 C CA . TYR A 1 80 ? 12.252 3.019 -29.622 1.00 98.38 80 TYR A CA 1
ATOM 629 C C . TYR A 1 80 ? 12.196 4.331 -30.411 1.00 98.38 80 TYR A C 1
ATOM 631 O O . TYR A 1 80 ? 12.954 5.262 -30.127 1.00 98.38 80 TYR A O 1
ATOM 639 N N . GLN A 1 81 ? 11.282 4.433 -31.377 1.00 98.19 81 GLN A N 1
ATOM 640 C CA . GLN A 1 81 ? 11.086 5.658 -32.162 1.00 98.19 81 GLN A CA 1
ATOM 641 C C . GLN A 1 81 ? 10.270 6.708 -31.404 1.00 98.19 81 GLN A C 1
ATOM 643 O O . GLN A 1 81 ? 10.438 7.907 -31.613 1.00 98.19 81 GLN A O 1
ATOM 648 N N . ASN A 1 82 ? 9.360 6.269 -30.536 1.00 98.25 82 ASN A N 1
ATOM 649 C CA . ASN A 1 82 ? 8.508 7.126 -29.716 1.00 98.25 82 ASN A CA 1
ATOM 650 C C . ASN A 1 82 ? 7.966 6.344 -28.506 1.00 98.25 82 ASN A C 1
ATOM 652 O O . ASN A 1 82 ? 8.029 5.116 -28.465 1.00 98.25 82 ASN A O 1
ATOM 656 N N . PHE A 1 83 ? 7.393 7.051 -27.528 1.00 98.44 83 PHE A N 1
ATOM 657 C CA . PHE A 1 83 ? 6.862 6.434 -26.307 1.00 98.44 83 PHE A CA 1
ATOM 658 C C . PHE A 1 83 ? 5.688 5.471 -26.562 1.00 98.44 83 PHE A C 1
ATOM 660 O O . PHE A 1 83 ? 5.488 4.541 -25.782 1.00 98.44 83 PHE A O 1
ATOM 667 N N . ALA A 1 84 ? 4.934 5.624 -27.659 1.00 97.88 84 ALA A N 1
ATOM 668 C CA . ALA A 1 84 ? 3.783 4.766 -27.953 1.00 97.88 84 ALA A CA 1
ATOM 669 C C . ALA A 1 84 ? 4.180 3.315 -28.305 1.00 97.88 84 ALA A C 1
ATOM 671 O O . ALA A 1 84 ? 3.360 2.400 -28.156 1.00 97.88 84 ALA A O 1
ATOM 672 N N . GLU A 1 85 ? 5.433 3.081 -28.709 1.00 97.69 85 GLU A N 1
ATOM 673 C CA . GLU A 1 85 ? 5.988 1.742 -28.959 1.00 97.69 85 GLU A CA 1
ATOM 674 C C . GLU A 1 85 ? 6.243 0.946 -27.676 1.00 97.69 85 GLU A C 1
ATOM 676 O O . GLU A 1 85 ? 6.274 -0.284 -27.709 1.00 97.69 85 GLU A O 1
ATOM 681 N N . ILE A 1 86 ? 6.386 1.626 -26.537 1.00 97.88 86 ILE A N 1
ATOM 682 C CA . ILE A 1 86 ? 6.763 0.986 -25.278 1.00 97.88 86 ILE A CA 1
ATOM 683 C C . ILE A 1 86 ? 5.608 0.119 -24.775 1.00 97.88 86 ILE A C 1
ATOM 685 O O . ILE A 1 86 ? 4.478 0.584 -24.600 1.00 97.88 86 ILE A O 1
ATOM 689 N N . ALA A 1 87 ? 5.893 -1.159 -24.542 1.00 95.81 87 ALA A N 1
ATOM 690 C CA . ALA A 1 87 ? 4.962 -2.104 -23.944 1.00 95.81 87 ALA A CA 1
ATOM 691 C C . ALA A 1 87 ? 5.152 -2.175 -22.422 1.00 95.81 87 ALA A C 1
ATOM 693 O O . ALA A 1 87 ? 6.203 -1.831 -21.886 1.00 95.81 87 ALA A O 1
ATOM 694 N N . LEU A 1 88 ? 4.128 -2.661 -21.723 1.00 96.25 88 LEU A N 1
ATOM 695 C CA . LEU A 1 88 ? 4.240 -2.969 -20.300 1.00 96.25 88 LEU A CA 1
ATOM 696 C C . LEU A 1 88 ? 5.095 -4.231 -20.106 1.00 96.25 88 LEU A C 1
ATOM 698 O O . LEU A 1 88 ? 4.946 -5.173 -20.893 1.00 96.25 88 LEU A O 1
ATOM 702 N N . PRO A 1 89 ? 5.931 -4.313 -19.056 1.00 94.88 89 PRO A N 1
ATOM 703 C CA . PRO A 1 89 ? 6.730 -5.503 -18.806 1.00 94.88 89 PRO A CA 1
ATOM 704 C C . PRO A 1 89 ? 5.869 -6.756 -18.575 1.00 94.88 89 PRO A C 1
ATOM 706 O O . PRO A 1 89 ? 4.921 -6.771 -17.779 1.00 94.88 89 PRO A O 1
ATOM 709 N N . LEU A 1 90 ? 6.243 -7.836 -19.260 1.00 93.31 90 LEU A N 1
ATOM 710 C CA . LEU A 1 90 ? 5.656 -9.174 -19.137 1.00 93.31 90 LEU A CA 1
ATOM 711 C C . LEU A 1 90 ? 6.644 -10.135 -18.453 1.00 93.31 90 LEU A C 1
ATOM 713 O O . LEU A 1 90 ? 7.722 -9.721 -18.019 1.00 93.31 90 LEU A O 1
ATOM 717 N N . SER A 1 91 ? 6.274 -11.414 -18.343 1.00 93.31 91 SER A N 1
ATOM 718 C CA . SER A 1 91 ? 7.142 -12.500 -17.848 1.00 93.31 91 SER A CA 1
ATOM 719 C C . SER A 1 91 ? 7.750 -12.244 -16.463 1.00 93.31 91 SER A C 1
ATOM 721 O O . SER A 1 91 ? 8.926 -12.515 -16.220 1.00 93.31 91 SER A O 1
ATOM 723 N N . TRP A 1 92 ? 6.941 -11.712 -15.542 1.00 94.38 92 TRP A N 1
ATOM 724 C CA . TRP A 1 92 ? 7.386 -11.360 -14.191 1.00 94.38 92 TRP A CA 1
ATOM 725 C C . TRP A 1 92 ? 7.947 -12.538 -13.398 1.00 94.38 92 TRP A C 1
ATOM 727 O O . TRP A 1 92 ? 8.896 -12.331 -12.658 1.00 94.38 92 TRP A O 1
ATOM 737 N N . ASP A 1 93 ? 7.439 -13.759 -13.585 1.00 92.38 93 ASP A N 1
ATOM 738 C CA . ASP A 1 93 ? 7.968 -14.938 -12.882 1.00 92.38 93 ASP A CA 1
ATOM 739 C C . ASP A 1 93 ? 9.449 -15.173 -13.198 1.00 92.38 93 ASP A C 1
ATOM 741 O O . ASP A 1 93 ? 10.264 -15.319 -12.291 1.00 92.38 93 ASP A O 1
ATOM 745 N N . GLN A 1 94 ? 9.819 -15.113 -14.481 1.00 94.56 94 GLN A N 1
ATOM 746 C CA . GLN A 1 94 ? 11.212 -15.246 -14.906 1.00 94.56 94 GLN A CA 1
ATOM 747 C C . GLN A 1 94 ? 12.062 -14.077 -14.394 1.00 94.56 94 GLN A C 1
ATOM 749 O O . GLN A 1 94 ? 13.147 -14.293 -13.864 1.00 94.56 94 GLN A O 1
ATOM 754 N N . ALA A 1 95 ? 11.557 -12.845 -14.513 1.00 95.06 95 ALA A N 1
ATOM 755 C CA . ALA A 1 95 ? 12.278 -11.655 -14.067 1.00 95.06 95 ALA A CA 1
ATOM 756 C C . ALA A 1 95 ? 12.480 -11.609 -12.542 1.00 95.06 95 ALA A C 1
ATOM 758 O O . ALA A 1 95 ? 13.454 -11.032 -12.060 1.00 95.06 95 ALA A O 1
ATOM 759 N N . ILE A 1 96 ? 11.566 -12.199 -11.774 1.00 93.75 96 ILE A N 1
ATOM 760 C CA . ILE A 1 96 ? 11.680 -12.324 -10.322 1.00 93.75 96 ILE A CA 1
ATOM 761 C C . ILE A 1 96 ? 12.681 -13.414 -9.959 1.00 93.75 96 ILE A C 1
ATOM 763 O O . ILE A 1 96 ? 13.585 -13.146 -9.174 1.00 93.75 96 ILE A O 1
ATOM 767 N N . ALA A 1 97 ? 12.599 -14.583 -10.599 1.00 93.81 97 ALA A N 1
ATOM 768 C CA . ALA A 1 97 ? 13.531 -15.685 -10.371 1.00 93.81 97 ALA A CA 1
ATOM 769 C C . ALA A 1 97 ? 15.002 -15.303 -10.625 1.00 93.81 97 ALA A C 1
ATOM 771 O O . ALA A 1 97 ? 15.900 -15.872 -10.011 1.00 93.81 97 ALA A O 1
ATOM 772 N N . SER A 1 98 ? 15.255 -14.332 -11.508 1.00 93.94 98 SER A N 1
ATOM 773 C CA . SER A 1 98 ? 16.598 -13.836 -11.827 1.00 93.94 98 SER A CA 1
ATOM 774 C C . SER A 1 98 ? 16.892 -12.421 -11.307 1.00 93.94 98 SER A C 1
ATOM 776 O O . SER A 1 98 ? 17.817 -11.786 -11.810 1.00 93.94 98 SER A O 1
ATOM 778 N N . ASN A 1 99 ? 16.090 -11.885 -10.377 1.00 91.50 99 ASN A N 1
ATOM 779 C CA . ASN A 1 99 ? 16.225 -10.530 -9.808 1.00 91.50 99 ASN A CA 1
ATOM 780 C C . ASN A 1 99 ? 16.259 -9.365 -10.823 1.00 91.50 99 ASN A C 1
ATOM 782 O O . ASN A 1 99 ? 16.603 -8.239 -10.475 1.00 91.50 99 ASN A O 1
ATOM 786 N N . GLN A 1 100 ? 15.827 -9.588 -12.066 1.00 92.94 100 GLN A N 1
ATOM 787 C CA . GLN A 1 100 ? 15.789 -8.563 -13.117 1.00 92.94 100 GLN A CA 1
ATOM 788 C C . GLN A 1 100 ? 14.820 -7.429 -12.784 1.00 92.94 100 GLN A C 1
ATOM 790 O O . GLN A 1 100 ? 15.072 -6.286 -13.132 1.00 92.94 100 GLN A O 1
ATOM 795 N N . HIS A 1 101 ? 13.750 -7.701 -12.036 1.00 92.06 101 HIS A N 1
ATOM 796 C CA . HIS A 1 101 ? 12.854 -6.653 -11.536 1.00 92.06 101 HIS A CA 1
ATOM 797 C C . HIS A 1 101 ? 13.546 -5.581 -10.672 1.00 92.06 101 HIS A C 1
ATOM 799 O O . HIS A 1 101 ? 13.019 -4.477 -10.566 1.00 92.06 101 HIS A O 1
ATOM 805 N N . LEU A 1 102 ? 14.709 -5.891 -10.086 1.00 89.94 102 LEU A N 1
ATOM 806 C CA . LEU A 1 102 ? 15.478 -4.975 -9.242 1.00 89.94 102 LEU A CA 1
ATOM 807 C C . LEU A 1 102 ? 16.568 -4.216 -9.997 1.00 89.94 102 LEU A C 1
ATOM 809 O O . LEU A 1 102 ? 17.116 -3.273 -9.438 1.00 89.94 102 LEU A O 1
ATOM 813 N N . VAL A 1 103 ? 16.910 -4.616 -11.225 1.00 91.88 103 VAL A N 1
ATOM 814 C CA . VAL A 1 103 ? 18.062 -4.059 -11.962 1.00 91.88 103 VAL A CA 1
ATOM 815 C C . VAL A 1 103 ? 17.736 -3.620 -13.387 1.00 91.88 103 VAL A C 1
ATOM 817 O O . VAL A 1 103 ? 18.444 -2.781 -13.933 1.00 91.88 103 VAL A O 1
ATOM 820 N N . GLU A 1 104 ? 16.682 -4.160 -14.000 1.00 95.38 104 GLU A N 1
ATOM 821 C CA . GLU A 1 104 ? 16.249 -3.792 -15.345 1.00 95.38 104 GLU A CA 1
ATOM 822 C C . GLU A 1 104 ? 15.513 -2.439 -15.294 1.00 95.38 104 GLU A C 1
ATOM 824 O O . GLU A 1 104 ? 14.438 -2.367 -14.683 1.00 95.38 104 GLU A O 1
ATOM 829 N N . PRO A 1 105 ? 16.018 -1.379 -15.963 1.00 95.94 105 PRO A N 1
ATOM 830 C CA . PRO A 1 105 ? 15.432 -0.039 -15.873 1.00 95.94 105 PRO A CA 1
ATOM 831 C C . PRO A 1 105 ? 13.944 0.003 -16.236 1.00 95.94 105 PRO A C 1
ATOM 833 O O . PRO A 1 105 ? 13.154 0.649 -15.553 1.00 95.94 105 PRO A O 1
ATOM 836 N N . SER A 1 106 ? 13.540 -0.769 -17.253 1.00 96.75 106 SER A N 1
ATOM 837 C CA . SER A 1 106 ? 12.146 -0.848 -17.706 1.00 96.75 106 SER A CA 1
ATOM 838 C C . SER A 1 106 ? 11.184 -1.324 -16.609 1.00 96.75 106 SER A C 1
ATOM 840 O O . SER A 1 106 ? 10.044 -0.863 -16.511 1.00 96.75 106 SER A O 1
ATOM 842 N N . ARG A 1 107 ? 11.650 -2.238 -15.750 1.00 96.75 107 ARG A N 1
ATOM 843 C CA . ARG A 1 107 ? 10.865 -2.825 -14.662 1.00 96.75 107 ARG A CA 1
ATOM 844 C C . ARG A 1 107 ? 10.889 -1.954 -13.426 1.00 96.75 107 ARG A C 1
ATOM 846 O O . ARG A 1 107 ? 9.845 -1.814 -12.798 1.00 96.75 107 ARG A O 1
ATOM 853 N N . GLN A 1 108 ? 12.031 -1.350 -13.109 1.00 96.56 108 GLN A N 1
ATOM 854 C CA . GLN A 1 108 ? 12.130 -0.374 -12.025 1.00 96.56 108 GLN A CA 1
ATOM 855 C C . GLN A 1 108 ? 11.185 0.809 -12.272 1.00 96.56 108 GLN A C 1
ATOM 857 O O . GLN A 1 108 ? 10.398 1.163 -11.396 1.00 96.56 108 GLN A O 1
ATOM 862 N N . ASP A 1 109 ? 11.185 1.356 -13.490 1.00 97.81 109 ASP A N 1
ATOM 863 C CA . ASP A 1 109 ? 10.268 2.428 -13.877 1.00 97.81 109 ASP A CA 1
ATOM 864 C C . ASP A 1 109 ? 8.805 1.975 -13.851 1.00 97.81 109 ASP A C 1
ATOM 866 O O . ASP A 1 109 ? 7.947 2.715 -13.370 1.00 97.81 109 ASP A O 1
ATOM 870 N N . PHE A 1 110 ? 8.500 0.755 -14.310 1.00 98.44 110 PHE A N 1
ATOM 871 C CA . PHE A 1 110 ? 7.148 0.209 -14.185 1.00 98.44 110 PHE A CA 1
ATOM 872 C C . PHE A 1 110 ? 6.705 0.113 -12.721 1.00 98.44 110 PHE A C 1
ATOM 874 O O . PHE A 1 110 ? 5.598 0.538 -12.404 1.00 98.44 110 PHE A O 1
ATOM 881 N N . LEU A 1 111 ? 7.540 -0.422 -11.823 1.00 98.19 111 LEU A N 1
ATOM 882 C CA . LEU A 1 111 ? 7.211 -0.546 -10.399 1.00 98.19 111 LEU A CA 1
ATOM 883 C C . LEU A 1 111 ? 7.023 0.829 -9.750 1.00 98.19 111 LEU A C 1
ATOM 885 O O . LEU A 1 111 ? 6.086 1.019 -8.972 1.00 98.19 111 LEU A O 1
ATOM 889 N N . GLN A 1 112 ? 7.868 1.798 -10.113 1.00 98.00 112 GLN A N 1
ATOM 890 C CA . GLN A 1 112 ? 7.752 3.172 -9.642 1.00 98.00 112 GLN A CA 1
ATOM 891 C C . GLN A 1 112 ? 6.438 3.813 -10.106 1.00 98.00 112 GLN A C 1
ATOM 893 O O . GLN A 1 112 ? 5.694 4.345 -9.280 1.00 98.00 112 GLN A O 1
ATOM 898 N N . TRP A 1 113 ? 6.124 3.735 -11.401 1.00 98.62 113 TRP A N 1
ATOM 899 C CA . TRP A 1 113 ? 4.858 4.223 -11.945 1.00 98.62 113 TRP A CA 1
ATOM 900 C C . TRP A 1 113 ? 3.658 3.528 -11.293 1.00 98.62 113 TRP A C 1
ATOM 902 O O . TRP A 1 113 ? 2.713 4.196 -10.884 1.00 98.62 113 TRP A O 1
ATOM 912 N N . TYR A 1 114 ? 3.705 2.204 -11.142 1.00 98.69 114 TYR A N 1
ATOM 913 C CA . TYR A 1 114 ? 2.610 1.406 -10.595 1.00 98.69 114 TYR A CA 1
ATOM 914 C C . TYR A 1 114 ? 2.281 1.807 -9.150 1.00 98.69 114 TYR A C 1
ATOM 916 O O . TYR A 1 114 ? 1.116 2.029 -8.815 1.00 98.69 114 TYR A O 1
ATOM 924 N N . HIS A 1 115 ? 3.302 1.999 -8.311 1.00 98.69 115 HIS A N 1
ATOM 925 C CA . HIS A 1 115 ? 3.126 2.535 -6.961 1.00 98.69 115 HIS A CA 1
ATOM 926 C C . HIS A 1 115 ? 2.573 3.971 -6.978 1.00 98.69 115 HIS A C 1
ATOM 928 O O . HIS A 1 115 ? 1.581 4.277 -6.310 1.00 98.69 115 HIS A O 1
ATOM 934 N N . GLN A 1 116 ? 3.163 4.857 -7.785 1.00 98.56 116 GLN A N 1
ATOM 935 C CA . GLN A 1 116 ? 2.746 6.260 -7.868 1.00 98.56 116 GLN A CA 1
ATOM 936 C C . GLN A 1 116 ? 1.313 6.423 -8.386 1.00 98.56 116 GLN A C 1
ATOM 938 O O . GLN A 1 116 ? 0.586 7.297 -7.912 1.00 98.56 116 GLN A O 1
ATOM 943 N N . ALA A 1 117 ? 0.873 5.573 -9.314 1.00 98.62 117 ALA A N 1
ATOM 944 C CA . ALA A 1 117 ? -0.491 5.565 -9.826 1.00 98.62 117 ALA A CA 1
ATOM 945 C C . ALA A 1 117 ? -1.509 5.241 -8.716 1.00 98.62 117 ALA A C 1
ATOM 947 O O . ALA A 1 117 ? -2.551 5.905 -8.627 1.00 98.62 117 ALA A O 1
ATOM 948 N N . LEU A 1 118 ? -1.189 4.287 -7.832 1.00 98.81 118 LEU A N 1
ATOM 949 C CA . LEU A 1 118 ? -2.003 3.951 -6.661 1.00 98.81 118 LEU A CA 1
ATOM 950 C C . LEU A 1 118 ? -2.023 5.090 -5.631 1.00 98.81 118 LEU A C 1
ATOM 952 O O . LEU A 1 118 ? -3.095 5.496 -5.182 1.00 98.81 118 LEU A O 1
ATOM 956 N N . VAL A 1 119 ? -0.865 5.665 -5.300 1.00 98.69 119 VAL A N 1
ATOM 957 C CA . VAL A 1 119 ? -0.772 6.815 -4.380 1.00 98.69 119 VAL A CA 1
ATOM 958 C C . VAL A 1 119 ? -1.572 8.003 -4.926 1.00 98.69 119 VAL A C 1
ATOM 960 O O . VAL A 1 119 ? -2.377 8.607 -4.213 1.00 98.69 119 VAL A O 1
ATOM 963 N N . ALA A 1 120 ? -1.447 8.296 -6.222 1.00 98.56 120 ALA A N 1
ATOM 964 C CA . ALA A 1 120 ? -2.222 9.342 -6.877 1.00 98.56 120 ALA A CA 1
ATOM 965 C C . ALA A 1 120 ? -3.732 9.046 -6.850 1.00 98.56 120 ALA A C 1
ATOM 967 O O . ALA A 1 120 ? -4.533 9.974 -6.714 1.00 98.56 120 ALA A O 1
ATOM 968 N N . HIS A 1 121 ? -4.146 7.777 -6.952 1.00 98.62 121 HIS A N 1
ATOM 969 C CA . HIS A 1 121 ? -5.542 7.383 -6.751 1.00 98.62 121 HIS A CA 1
ATOM 970 C C . HIS A 1 121 ? -6.020 7.701 -5.330 1.00 98.62 121 HIS A C 1
ATOM 972 O O . HIS A 1 121 ? -7.038 8.383 -5.186 1.00 98.62 121 HIS A O 1
ATOM 978 N N . GLY A 1 122 ? -5.267 7.309 -4.299 1.00 98.56 122 GLY A N 1
ATOM 979 C CA . GLY A 1 122 ? -5.597 7.622 -2.906 1.00 98.56 122 GLY A CA 1
ATOM 980 C C . GLY A 1 122 ? -5.733 9.129 -2.656 1.00 98.56 122 GLY A C 1
ATOM 981 O O . GLY A 1 122 ? -6.736 9.584 -2.101 1.00 98.56 122 GLY A O 1
ATOM 982 N N . ALA A 1 123 ? -4.798 9.930 -3.177 1.00 98.25 123 ALA A N 1
ATOM 983 C CA . ALA A 1 123 ? -4.857 11.391 -3.092 1.00 98.25 123 ALA A CA 1
ATOM 984 C C . ALA A 1 123 ? -6.116 11.972 -3.762 1.00 98.25 123 ALA A C 1
ATOM 986 O O . ALA A 1 123 ? -6.773 12.862 -3.210 1.00 98.25 123 ALA A O 1
ATOM 987 N N . ARG A 1 124 ? -6.491 11.459 -4.945 1.00 98.31 124 ARG A N 1
ATOM 988 C CA . ARG A 1 124 ? -7.729 11.862 -5.632 1.00 98.31 124 ARG A CA 1
ATOM 989 C C . ARG A 1 124 ? -8.967 11.499 -4.810 1.00 98.31 124 ARG A C 1
ATOM 991 O O . ARG A 1 124 ? -9.854 12.342 -4.685 1.00 98.31 124 ARG A O 1
ATOM 998 N N . MET A 1 125 ? -9.023 10.293 -4.245 1.00 98.44 125 MET A N 1
ATOM 999 C CA . MET A 1 125 ? -10.156 9.829 -3.438 1.00 98.44 125 MET A CA 1
ATOM 1000 C C . MET A 1 125 ? -10.350 10.676 -2.179 1.00 98.44 125 MET A C 1
ATOM 1002 O O . MET A 1 125 ? -11.468 11.118 -1.921 1.00 98.44 125 MET A O 1
ATOM 1006 N N . LEU A 1 126 ? -9.273 10.988 -1.451 1.00 97.69 126 LEU A N 1
ATOM 1007 C CA . LEU A 1 126 ? -9.336 11.875 -0.284 1.00 97.69 126 LEU A CA 1
ATOM 1008 C C . LEU A 1 126 ? -9.833 13.273 -0.659 1.00 97.69 126 LEU A C 1
ATOM 1010 O O . LEU A 1 126 ? -10.729 13.800 -0.006 1.00 97.69 126 LEU A O 1
ATOM 1014 N N . ARG A 1 127 ? -9.330 13.848 -1.759 1.00 96.25 127 ARG A N 1
ATOM 1015 C CA . ARG A 1 127 ? -9.791 15.157 -2.246 1.00 96.25 127 ARG A CA 1
ATOM 1016 C C . ARG A 1 127 ? -11.292 15.163 -2.556 1.00 96.25 127 ARG A C 1
ATOM 1018 O O . ARG A 1 127 ? -11.987 16.114 -2.205 1.00 96.25 127 ARG A O 1
ATOM 1025 N N . TYR A 1 128 ? -11.802 14.122 -3.215 1.00 97.12 128 TYR A N 1
ATOM 1026 C CA . TYR A 1 128 ? -13.236 14.021 -3.502 1.00 97.12 128 TYR A CA 1
ATOM 1027 C C . TYR A 1 128 ? -14.070 13.784 -2.243 1.00 97.12 128 TYR A C 1
ATOM 1029 O O . TYR A 1 128 ? -15.151 14.358 -2.130 1.00 97.12 128 TYR A O 1
ATOM 1037 N N . ALA A 1 129 ? -13.576 12.990 -1.293 1.00 97.19 129 ALA A N 1
ATOM 1038 C CA . ALA A 1 129 ? -14.238 12.778 -0.012 1.00 97.19 129 ALA A CA 1
ATOM 1039 C C . ALA A 1 129 ? -14.348 14.088 0.784 1.00 97.19 129 ALA A C 1
ATOM 1041 O O . ALA A 1 129 ? -15.429 14.428 1.257 1.00 97.19 129 ALA A O 1
ATOM 1042 N N . GLU A 1 130 ? -13.275 14.876 0.862 1.00 94.56 130 GLU A N 1
ATOM 1043 C CA . GLU A 1 130 ? -13.294 16.188 1.520 1.00 94.56 130 GLU A CA 1
ATOM 1044 C C . GLU A 1 130 ? -14.336 17.124 0.915 1.00 94.56 130 GLU A C 1
ATOM 1046 O O . GLU A 1 130 ? -15.130 17.716 1.645 1.00 94.56 130 GLU A O 1
ATOM 1051 N N . TYR A 1 131 ? -14.380 17.206 -0.416 1.00 95.31 131 TYR A N 1
ATOM 1052 C CA . TYR A 1 131 ? -15.388 17.996 -1.115 1.00 95.31 131 TYR A CA 1
ATOM 1053 C C . TYR A 1 131 ? -16.810 17.481 -0.843 1.00 95.31 131 TYR A C 1
ATOM 1055 O O . TYR A 1 131 ? -17.712 18.257 -0.529 1.00 95.31 131 TYR A O 1
ATOM 1063 N N . ALA A 1 132 ? -17.023 16.165 -0.910 1.00 96.44 132 ALA A N 1
ATOM 1064 C CA . ALA A 1 132 ? -18.335 15.553 -0.716 1.00 96.44 132 ALA A CA 1
ATOM 1065 C C . ALA A 1 132 ? -18.870 15.697 0.720 1.00 96.44 132 ALA A C 1
ATOM 1067 O O . ALA A 1 132 ? -20.087 15.758 0.916 1.00 96.44 132 ALA A O 1
ATOM 1068 N N . PHE A 1 133 ? -17.980 15.751 1.716 1.00 96.75 133 PHE A N 1
ATOM 1069 C CA . PHE A 1 133 ? -18.322 15.819 3.139 1.00 96.75 133 PHE A CA 1
ATOM 1070 C C . PHE A 1 133 ? -18.121 17.206 3.758 1.00 96.75 133 PHE A C 1
ATOM 1072 O O . PHE A 1 133 ? -18.236 17.349 4.971 1.00 96.75 133 PHE A O 1
ATOM 1079 N N . GLN A 1 134 ? -17.896 18.250 2.954 1.00 94.19 134 GLN A N 1
ATOM 1080 C CA . GLN A 1 134 ? -17.691 19.623 3.442 1.00 94.19 134 GLN A CA 1
ATOM 1081 C C . GLN A 1 134 ? -18.842 20.166 4.313 1.00 94.19 134 GLN A C 1
ATOM 1083 O O . GLN A 1 134 ? -18.620 21.031 5.150 1.00 94.19 134 GLN A O 1
ATOM 1088 N N . GLN A 1 135 ? -20.066 19.655 4.126 1.00 93.88 135 GLN A N 1
ATOM 1089 C CA . GLN A 1 135 ? -21.261 20.048 4.887 1.00 93.88 135 GLN A CA 1
ATOM 1090 C C . GLN A 1 135 ? -21.456 19.281 6.207 1.00 93.88 135 GLN A C 1
ATOM 1092 O O . GLN A 1 135 ? -22.387 19.580 6.955 1.00 93.88 135 GLN A O 1
ATOM 1097 N N . LEU A 1 136 ? -20.649 18.245 6.453 1.00 96.44 136 LEU A N 1
ATOM 1098 C CA . LEU A 1 136 ? -20.623 17.527 7.726 1.00 96.44 136 LEU A CA 1
ATOM 1099 C C . LEU A 1 136 ? -19.612 18.205 8.663 1.00 96.44 136 LEU A C 1
ATOM 1101 O O . LEU A 1 136 ? -18.656 18.799 8.157 1.00 96.44 136 LEU A O 1
ATOM 1105 N N . PRO A 1 137 ? -19.756 18.083 9.997 1.00 95.88 137 PRO A N 1
ATOM 1106 C CA . PRO A 1 137 ? -18.779 18.599 10.956 1.00 95.88 137 PRO A CA 1
ATOM 1107 C C . PRO A 1 137 ? -17.341 18.250 10.558 1.00 95.88 137 PRO A C 1
ATOM 1109 O O . PRO A 1 137 ? -17.057 17.125 10.122 1.00 95.88 137 PRO A O 1
ATOM 1112 N N . ALA A 1 138 ? -16.449 19.237 10.620 1.00 93.94 138 ALA A N 1
ATOM 1113 C CA . ALA A 1 138 ? -15.069 19.087 10.165 1.00 93.94 138 ALA A CA 1
ATOM 1114 C C . ALA A 1 138 ? -14.266 18.169 11.093 1.00 93.94 138 ALA A C 1
ATOM 1116 O O . ALA A 1 138 ? -13.292 17.567 10.665 1.00 93.94 138 ALA A O 1
ATOM 1117 N N . GLU A 1 139 ? -14.725 18.020 12.329 1.00 94.31 139 GLU A N 1
ATOM 1118 C CA . GLU A 1 139 ? -14.158 17.188 13.380 1.00 94.31 139 GLU A CA 1
ATOM 1119 C C . GLU A 1 139 ? -14.287 15.694 13.074 1.00 94.31 139 GLU A C 1
ATOM 1121 O O . GLU A 1 139 ? -13.521 14.915 13.626 1.00 94.31 139 GLU A O 1
ATOM 1126 N N . ILE A 1 140 ? -15.210 15.291 12.187 1.00 96.56 140 ILE A N 1
ATOM 1127 C CA . ILE A 1 140 ? -15.367 13.892 11.769 1.00 96.56 140 ILE A CA 1
ATOM 1128 C C . ILE A 1 140 ? -14.193 13.530 10.840 1.00 96.56 140 ILE A C 1
ATOM 1130 O O . ILE A 1 140 ? -14.154 14.009 9.700 1.00 96.56 140 IL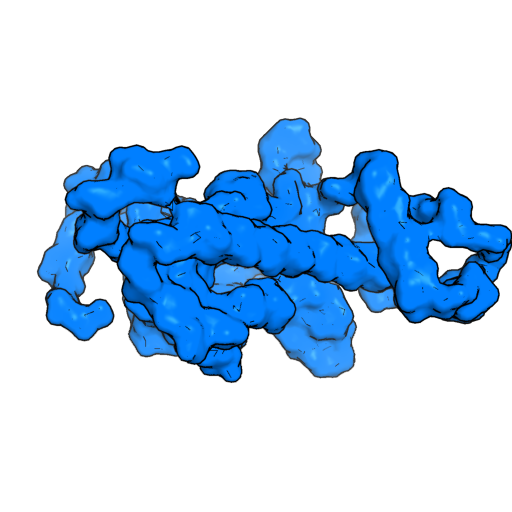E A O 1
ATOM 1134 N N . PRO A 1 141 ? -13.226 12.705 11.266 1.00 96.94 141 PRO A N 1
ATOM 1135 C CA . PRO A 1 141 ? -12.102 12.335 10.421 1.00 96.94 141 PRO A CA 1
ATOM 1136 C C . PRO A 1 141 ? -12.549 11.524 9.201 1.00 96.94 141 PRO A C 1
ATOM 1138 O O . PRO A 1 141 ? -13.566 10.826 9.221 1.00 96.94 141 PRO A O 1
ATOM 1141 N N . LEU A 1 142 ? -11.749 11.595 8.139 1.00 98.06 142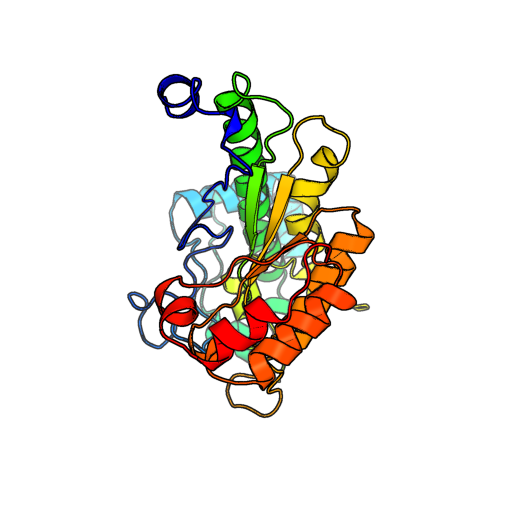 LEU A N 1
ATOM 1142 C CA . LEU A 1 142 ? -11.784 10.593 7.076 1.00 98.06 142 LEU A CA 1
ATOM 1143 C C . LEU A 1 142 ? -10.838 9.447 7.438 1.00 98.06 142 LEU A C 1
ATOM 1145 O O . LEU A 1 142 ? -9.829 9.672 8.101 1.00 98.06 142 LEU A O 1
ATOM 1149 N N . GLY A 1 143 ? -11.137 8.247 6.963 1.00 97.94 143 GLY A N 1
ATOM 1150 C CA . GLY A 1 143 ? -10.284 7.072 7.106 1.00 97.94 143 GLY A CA 1
ATOM 1151 C C . GLY A 1 143 ? -9.960 6.445 5.755 1.00 97.94 143 GLY A C 1
ATOM 1152 O O . GLY A 1 143 ? -10.763 6.533 4.822 1.00 97.94 143 GLY A O 1
ATOM 1153 N N . PHE A 1 144 ? -8.799 5.812 5.630 1.00 98.62 144 PHE A N 1
ATOM 1154 C CA . PHE A 1 144 ? -8.538 4.851 4.558 1.00 98.62 144 PHE A CA 1
ATOM 1155 C C . PHE A 1 144 ? -7.661 3.712 5.064 1.00 98.62 144 PHE A C 1
ATOM 1157 O O . PHE A 1 144 ? -6.957 3.855 6.063 1.00 98.62 144 PHE A O 1
ATOM 1164 N N . LYS A 1 145 ? -7.698 2.585 4.356 1.00 98.69 145 LYS A N 1
ATOM 1165 C CA . LYS A 1 145 ? -7.087 1.338 4.804 1.00 98.69 145 LYS A CA 1
ATOM 1166 C C . LYS A 1 145 ? -5.941 0.902 3.898 1.00 98.69 145 LYS A C 1
ATOM 1168 O O . LYS A 1 145 ? -6.092 0.898 2.677 1.00 98.69 145 LYS A O 1
ATOM 1173 N N . ILE A 1 146 ? -4.823 0.508 4.497 1.00 98.62 146 ILE A N 1
ATOM 1174 C CA . ILE A 1 146 ? -3.689 -0.151 3.844 1.00 98.62 146 ILE A CA 1
ATOM 1175 C C . ILE A 1 146 ? -3.703 -1.628 4.281 1.00 98.62 146 ILE A C 1
ATOM 1177 O O . ILE A 1 146 ? -3.821 -1.901 5.477 1.00 98.62 146 ILE A O 1
ATOM 1181 N N . PRO A 1 147 ? -3.610 -2.590 3.348 1.00 97.88 147 PRO A N 1
ATOM 1182 C CA . PRO A 1 147 ? -3.614 -4.015 3.678 1.00 97.88 147 PRO A CA 1
ATOM 1183 C C . PRO A 1 147 ? -2.291 -4.470 4.315 1.00 97.88 147 PRO A C 1
ATOM 1185 O O . PRO A 1 147 ? -1.211 -4.044 3.904 1.00 97.88 147 PRO A O 1
ATOM 1188 N N . GLY A 1 148 ? -2.361 -5.424 5.239 1.00 97.75 148 GLY A N 1
ATOM 1189 C CA . GLY A 1 148 ? -1.202 -6.151 5.762 1.00 97.75 148 GLY A CA 1
ATOM 1190 C C . GLY A 1 148 ? -0.768 -7.277 4.827 1.00 97.75 148 GLY A C 1
ATOM 1191 O O . GLY A 1 148 ? -1.126 -8.430 5.045 1.00 97.75 148 GLY A O 1
ATOM 1192 N N . ILE A 1 149 ? -0.014 -6.958 3.772 1.00 97.94 149 ILE A N 1
ATOM 1193 C CA . ILE A 1 149 ? 0.547 -7.962 2.851 1.00 97.94 149 ILE A CA 1
ATOM 1194 C C . ILE A 1 149 ? 1.838 -8.511 3.449 1.00 97.94 149 ILE A C 1
ATOM 1196 O O . ILE A 1 149 ? 2.923 -7.996 3.206 1.00 97.94 149 ILE A O 1
ATOM 1200 N N . HIS A 1 150 ? 1.693 -9.522 4.298 1.00 97.44 150 HIS A N 1
ATOM 1201 C CA . HIS A 1 150 ? 2.764 -9.978 5.180 1.00 97.44 150 HIS A CA 1
ATOM 1202 C C . HIS A 1 150 ? 3.618 -11.122 4.617 1.00 97.44 150 HIS A C 1
ATOM 1204 O O . HIS A 1 150 ? 4.662 -11.427 5.184 1.00 97.44 150 HIS A O 1
ATOM 1210 N N . TRP A 1 151 ? 3.201 -11.773 3.532 1.00 97.69 151 TRP A N 1
ATOM 1211 C CA . TRP A 1 151 ? 3.932 -12.888 2.924 1.00 97.69 151 TRP A CA 1
ATOM 1212 C C . TRP A 1 151 ? 4.912 -12.420 1.845 1.00 97.69 151 TRP A C 1
ATOM 1214 O O . TRP A 1 151 ? 4.847 -11.292 1.361 1.00 97.69 151 TRP A O 1
ATOM 1224 N N . THR A 1 152 ? 5.825 -13.304 1.455 1.00 96.25 152 THR A N 1
ATOM 1225 C CA . THR A 1 152 ? 7.011 -13.052 0.620 1.00 96.25 152 THR A CA 1
ATOM 1226 C C . THR A 1 152 ? 8.054 -12.119 1.232 1.00 96.25 152 THR A C 1
ATOM 1228 O O . THR A 1 152 ? 9.042 -11.819 0.571 1.00 96.25 152 THR A O 1
ATOM 1231 N N . ILE A 1 153 ? 7.876 -11.615 2.458 1.00 96.81 153 ILE A N 1
ATOM 1232 C CA . ILE A 1 153 ? 8.796 -10.619 3.028 1.00 96.81 153 ILE A CA 1
ATOM 1233 C C . ILE A 1 153 ? 10.169 -11.236 3.288 1.00 96.81 153 ILE A C 1
ATOM 1235 O O . ILE A 1 153 ? 11.178 -10.669 2.871 1.00 96.81 153 ILE A O 1
ATOM 1239 N N . ASN A 1 154 ? 10.194 -12.404 3.930 1.00 95.69 154 ASN A N 1
ATOM 1240 C CA . ASN A 1 154 ? 11.404 -13.172 4.210 1.00 95.69 154 ASN A CA 1
ATOM 1241 C C . ASN A 1 154 ? 11.578 -14.314 3.196 1.00 95.69 154 ASN A C 1
ATOM 1243 O O . ASN A 1 154 ? 11.619 -15.483 3.562 1.00 95.69 154 ASN A O 1
ATOM 1247 N N . SER A 1 155 ? 11.597 -13.990 1.903 1.00 92.12 155 SER A N 1
ATOM 1248 C CA . SER A 1 155 ? 11.836 -14.971 0.838 1.00 92.12 155 SER A CA 1
ATOM 1249 C C . SER A 1 155 ? 13.159 -14.693 0.134 1.00 92.12 155 SER A C 1
ATOM 1251 O O . SER A 1 155 ? 13.388 -13.572 -0.313 1.00 92.12 155 SER A O 1
ATOM 1253 N N . ASP A 1 156 ? 13.991 -15.724 -0.036 1.00 86.44 156 ASP A N 1
ATOM 1254 C CA . ASP A 1 156 ? 15.283 -15.616 -0.737 1.00 86.44 156 ASP A CA 1
ATOM 1255 C C . ASP A 1 156 ? 15.123 -15.137 -2.187 1.00 86.44 156 ASP A C 1
ATOM 1257 O O . ASP A 1 156 ? 15.920 -14.351 -2.702 1.00 86.44 156 ASP A O 1
ATOM 1261 N N . ILE A 1 157 ? 14.069 -15.615 -2.854 1.00 87.00 157 ILE A N 1
ATOM 1262 C CA . ILE A 1 157 ? 13.696 -15.230 -4.214 1.00 87.00 157 ILE A CA 1
ATOM 1263 C C . ILE A 1 157 ? 12.337 -14.545 -4.160 1.00 87.00 157 ILE A C 1
ATOM 1265 O O . ILE A 1 157 ? 11.371 -15.091 -3.631 1.00 87.00 157 ILE A O 1
ATOM 1269 N N . GLY A 1 158 ? 12.248 -13.361 -4.766 1.00 89.81 158 GLY A N 1
ATOM 1270 C CA . GLY A 1 158 ? 10.996 -12.614 -4.831 1.00 89.81 158 GLY A CA 1
ATOM 1271 C C . GLY A 1 158 ? 10.571 -11.995 -3.504 1.00 89.81 158 GLY A C 1
ATOM 1272 O O . GLY A 1 158 ? 9.368 -11.836 -3.276 1.00 89.81 158 GLY A O 1
ATOM 1273 N N . ALA A 1 159 ? 11.541 -11.611 -2.669 1.00 93.88 159 ALA A N 1
ATOM 1274 C CA . ALA A 1 159 ? 11.304 -10.811 -1.475 1.00 93.88 159 ALA A CA 1
ATOM 1275 C C . ALA A 1 159 ? 10.350 -9.638 -1.774 1.00 93.88 159 ALA A C 1
ATOM 1277 O O . ALA A 1 159 ? 10.530 -8.921 -2.761 1.00 93.88 159 ALA A O 1
ATOM 1278 N N . ARG A 1 160 ? 9.336 -9.437 -0.927 1.00 96.06 160 ARG A N 1
ATOM 1279 C CA . ARG A 1 160 ? 8.352 -8.334 -0.996 1.00 96.06 160 ARG A CA 1
ATOM 1280 C C . ARG A 1 160 ? 7.533 -8.267 -2.296 1.00 96.06 160 ARG A C 1
ATOM 1282 O O . ARG A 1 160 ? 6.871 -7.262 -2.570 1.00 96.06 160 ARG A O 1
ATOM 1289 N N . THR A 1 161 ? 7.558 -9.295 -3.145 1.00 95.88 161 THR A N 1
ATOM 1290 C CA . THR A 1 161 ? 6.891 -9.226 -4.458 1.00 95.88 161 THR A CA 1
ATOM 1291 C C . THR A 1 161 ? 5.371 -9.183 -4.358 1.00 95.88 161 THR A C 1
ATOM 1293 O O . THR A 1 161 ? 4.733 -8.586 -5.226 1.00 95.88 161 THR A O 1
ATOM 1296 N N . ALA A 1 162 ? 4.789 -9.727 -3.287 1.00 97.38 162 ALA A N 1
ATOM 1297 C CA . ALA A 1 162 ? 3.364 -9.571 -3.011 1.00 97.38 162 ALA A CA 1
ATOM 1298 C C . ALA A 1 162 ? 2.982 -8.102 -2.752 1.00 97.38 162 ALA A C 1
ATOM 1300 O O . ALA A 1 162 ? 1.982 -7.613 -3.286 1.00 97.38 162 ALA A O 1
ATOM 1301 N N . GLU A 1 163 ? 3.805 -7.369 -1.998 1.00 98.31 163 GLU A N 1
ATOM 1302 C CA . GLU A 1 163 ? 3.605 -5.939 -1.734 1.00 98.31 163 GLU A CA 1
ATOM 1303 C C . GLU A 1 163 ? 3.793 -5.104 -3.006 1.00 98.31 163 GLU A C 1
ATOM 1305 O O . GLU A 1 163 ? 2.989 -4.208 -3.282 1.00 98.31 163 GLU A O 1
ATOM 1310 N N . LEU A 1 164 ? 4.794 -5.443 -3.829 1.00 97.81 164 LEU A N 1
ATOM 1311 C CA . LEU A 1 164 ? 4.994 -4.826 -5.144 1.00 97.81 164 LEU A CA 1
ATOM 1312 C C . LEU A 1 164 ? 3.786 -5.041 -6.062 1.00 97.81 164 LEU A C 1
ATOM 1314 O O . LEU A 1 164 ? 3.296 -4.090 -6.668 1.00 97.81 164 LEU A O 1
ATOM 1318 N N . ALA A 1 165 ? 3.262 -6.267 -6.143 1.00 97.38 165 ALA A N 1
ATOM 1319 C CA . ALA A 1 165 ? 2.095 -6.577 -6.968 1.00 97.38 165 ALA A CA 1
ATOM 1320 C C . ALA A 1 165 ? 0.826 -5.867 -6.468 1.00 97.38 165 ALA A C 1
ATOM 1322 O O . ALA A 1 165 ? -0.003 -5.438 -7.277 1.00 97.38 165 ALA A O 1
ATOM 1323 N N . ALA A 1 166 ? 0.683 -5.702 -5.148 1.00 98.19 166 ALA A N 1
ATOM 1324 C CA . ALA A 1 166 ? -0.377 -4.902 -4.534 1.00 98.19 166 ALA A CA 1
ATOM 1325 C C . ALA A 1 166 ? -0.189 -3.384 -4.739 1.00 98.19 166 ALA A C 1
ATOM 1327 O O . ALA A 1 166 ? -1.157 -2.635 -4.597 1.00 98.19 166 ALA A O 1
ATOM 1328 N N . GLY A 1 167 ? 1.019 -2.947 -5.112 1.00 98.31 167 GLY A N 1
ATOM 1329 C CA . GLY A 1 167 ? 1.391 -1.559 -5.400 1.00 98.31 167 GLY A CA 1
ATOM 1330 C C . GLY A 1 167 ? 1.643 -0.703 -4.159 1.00 98.31 167 GLY A C 1
ATOM 1331 O O . GLY A 1 167 ? 1.708 0.519 -4.271 1.00 98.31 167 GLY A O 1
ATOM 1332 N N . ILE A 1 168 ? 1.757 -1.307 -2.974 1.00 98.31 168 ILE A N 1
ATOM 1333 C CA . ILE A 1 168 ? 1.717 -0.575 -1.695 1.00 98.31 168 ILE A CA 1
ATOM 1334 C C . ILE A 1 168 ? 3.085 -0.096 -1.199 1.00 98.31 168 ILE A C 1
ATOM 1336 O O . ILE A 1 168 ? 3.130 0.689 -0.253 1.00 98.31 168 ILE A O 1
ATOM 1340 N N . ILE A 1 169 ? 4.175 -0.512 -1.853 1.00 98.31 169 ILE A N 1
ATOM 1341 C CA . ILE A 1 169 ? 5.534 -0.065 -1.535 1.00 98.31 169 ILE A CA 1
ATOM 1342 C C . ILE A 1 169 ? 6.236 0.567 -2.733 1.00 98.31 169 ILE A C 1
ATOM 1344 O O . ILE A 1 169 ? 6.067 0.137 -3.875 1.00 98.31 169 ILE A O 1
ATOM 1348 N N . ASP A 1 170 ? 7.074 1.558 -2.446 1.00 96.56 170 ASP A N 1
ATOM 1349 C CA . ASP A 1 170 ? 8.042 2.103 -3.388 1.00 96.56 170 ASP A CA 1
ATOM 1350 C C . ASP A 1 170 ? 9.234 1.145 -3.519 1.00 96.56 170 ASP A C 1
ATOM 1352 O O . ASP A 1 170 ? 10.042 1.001 -2.596 1.00 96.56 170 ASP A O 1
ATOM 1356 N N . ALA A 1 171 ? 9.355 0.500 -4.682 1.00 93.62 171 ALA A N 1
ATOM 1357 C CA . ALA A 1 171 ? 10.440 -0.432 -4.974 1.00 93.62 171 ALA A CA 1
ATOM 1358 C C . ALA A 1 171 ? 11.828 0.214 -4.830 1.00 93.62 171 ALA A C 1
ATOM 1360 O O . ALA A 1 171 ? 12.758 -0.424 -4.342 1.00 93.62 171 ALA A O 1
ATOM 1361 N N . ASN A 1 172 ? 11.976 1.490 -5.199 1.00 90.25 172 ASN A N 1
ATOM 1362 C CA . ASN A 1 172 ? 13.275 2.158 -5.142 1.00 90.25 172 ASN A CA 1
ATOM 1363 C C . ASN A 1 172 ? 13.732 2.375 -3.698 1.00 90.25 172 ASN A C 1
ATOM 1365 O O . ASN A 1 172 ? 14.922 2.280 -3.422 1.00 90.25 172 ASN A O 1
ATOM 1369 N N . ALA A 1 173 ? 12.802 2.638 -2.776 1.00 90.50 173 ALA A N 1
ATOM 1370 C CA . ALA A 1 173 ? 13.108 2.734 -1.351 1.00 90.50 173 ALA A CA 1
ATOM 1371 C C . ALA A 1 173 ? 13.361 1.345 -0.738 1.00 90.50 173 ALA A C 1
ATOM 1373 O O . ALA A 1 173 ? 14.334 1.162 -0.003 1.00 90.50 173 ALA A O 1
ATOM 1374 N N . ALA A 1 174 ? 12.516 0.368 -1.089 1.00 90.25 174 ALA A N 1
ATOM 1375 C CA . ALA A 1 174 ? 12.548 -0.994 -0.557 1.00 90.25 174 ALA A CA 1
ATOM 1376 C C . ALA A 1 174 ? 13.809 -1.784 -0.922 1.00 90.25 174 ALA A C 1
ATOM 1378 O O . ALA A 1 174 ? 14.232 -2.638 -0.146 1.00 90.25 174 ALA A O 1
ATOM 1379 N N . PHE A 1 175 ? 14.416 -1.492 -2.071 1.00 90.50 175 PHE A N 1
ATOM 1380 C CA . PHE A 1 175 ? 15.571 -2.229 -2.592 1.00 90.50 175 PHE A CA 1
ATOM 1381 C C . PHE A 1 175 ? 16.781 -1.327 -2.867 1.00 90.50 175 PHE A C 1
ATOM 1383 O O . PHE A 1 175 ? 17.617 -1.637 -3.716 1.00 90.50 175 PHE A O 1
ATOM 1390 N N . SER A 1 176 ? 16.881 -0.195 -2.162 1.00 87.06 176 SER A N 1
ATOM 1391 C CA . SER A 1 176 ? 18.048 0.689 -2.253 1.00 87.06 176 SER A CA 1
ATOM 1392 C C . SER A 1 176 ? 19.284 0.092 -1.556 1.00 87.06 176 SER A C 1
ATOM 1394 O O . SER A 1 176 ? 19.212 -0.939 -0.891 1.00 87.06 176 SER A O 1
ATOM 1396 N N . SER A 1 177 ? 20.434 0.768 -1.645 1.00 82.06 177 SER A N 1
ATOM 1397 C CA . SER A 1 177 ? 21.629 0.402 -0.866 1.00 82.06 177 SER A CA 1
ATOM 1398 C C . SER A 1 177 ? 21.449 0.564 0.649 1.00 82.06 177 SER A C 1
ATOM 1400 O O . SER A 1 177 ? 22.203 -0.024 1.419 1.00 82.06 177 SER A O 1
ATOM 1402 N N . THR A 1 178 ? 20.463 1.362 1.068 1.00 85.25 178 THR A N 1
ATOM 1403 C CA . THR A 1 178 ? 20.068 1.557 2.467 1.00 85.25 178 THR A CA 1
ATOM 1404 C C . THR A 1 178 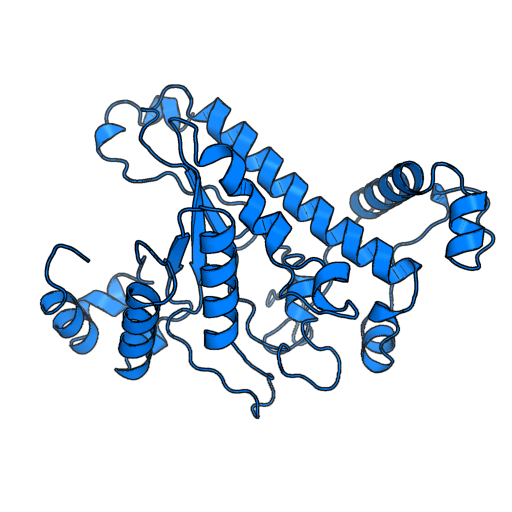? 18.555 1.333 2.558 1.00 85.25 178 THR A C 1
ATOM 1406 O O . THR A 1 178 ? 17.802 2.307 2.604 1.00 85.25 178 THR A O 1
ATOM 1409 N N . PRO A 1 179 ? 18.089 0.070 2.482 1.00 82.06 179 PRO A N 1
ATOM 1410 C CA . PRO A 1 179 ? 16.673 -0.242 2.335 1.00 82.06 179 PRO A CA 1
ATOM 1411 C C . PRO A 1 179 ? 15.810 0.398 3.423 1.00 82.06 179 PRO A C 1
ATOM 1413 O O . PRO A 1 179 ? 16.081 0.244 4.615 1.00 82.06 179 PRO A O 1
ATOM 1416 N N . GLU A 1 180 ? 14.732 1.060 3.012 1.00 91.38 180 GLU A N 1
ATOM 1417 C CA . GLU A 1 180 ? 13.640 1.444 3.907 1.00 91.38 180 GLU A CA 1
ATOM 1418 C C . GLU A 1 180 ? 12.398 0.600 3.581 1.00 91.38 180 GLU A C 1
ATOM 1420 O O . GLU A 1 180 ? 12.262 0.141 2.453 1.00 91.38 180 GLU A O 1
ATOM 1425 N N . PRO A 1 181 ? 11.432 0.409 4.496 1.00 94.75 181 PRO A N 1
ATOM 1426 C CA . PRO A 1 181 ? 10.288 -0.478 4.248 1.00 94.75 181 PRO A CA 1
ATOM 1427 C C . PRO A 1 181 ? 9.442 -0.166 2.996 1.00 94.75 181 PRO A C 1
ATOM 1429 O O . PRO A 1 181 ? 8.796 -1.074 2.474 1.00 94.75 181 PRO A O 1
ATOM 1432 N N . GLY A 1 182 ? 9.452 1.079 2.499 1.00 96.94 182 GLY A N 1
ATOM 1433 C CA . GLY A 1 182 ? 8.824 1.484 1.230 1.00 96.94 182 GLY A CA 1
ATOM 1434 C C . GLY A 1 182 ? 7.413 2.079 1.352 1.00 96.94 182 GLY A C 1
ATOM 1435 O O . GLY A 1 182 ? 6.781 2.371 0.341 1.00 96.94 182 GLY A O 1
ATOM 1436 N N . TYR A 1 183 ? 6.914 2.283 2.574 1.00 98.06 183 TYR A N 1
ATOM 1437 C CA . TYR A 1 183 ? 5.547 2.742 2.866 1.00 98.06 183 TYR A CA 1
ATOM 1438 C C . TYR A 1 183 ? 5.378 4.268 2.973 1.00 98.06 183 TYR A C 1
ATOM 1440 O O . TYR A 1 183 ? 4.291 4.770 3.270 1.00 98.06 183 TYR A O 1
ATOM 1448 N N . GLN A 1 184 ? 6.442 5.033 2.734 1.00 97.25 184 GLN A N 1
ATOM 1449 C CA . GLN A 1 184 ? 6.499 6.467 3.006 1.00 97.25 184 GLN A CA 1
ATOM 1450 C C . GLN A 1 184 ? 5.437 7.232 2.208 1.00 97.25 184 GLN A C 1
ATOM 1452 O O . GLN A 1 184 ? 4.697 8.034 2.777 1.00 97.25 184 GLN A O 1
ATOM 1457 N N . GLN A 1 185 ? 5.322 6.984 0.900 1.00 97.88 185 GLN A N 1
ATOM 1458 C CA . GLN A 1 185 ? 4.415 7.757 0.043 1.00 97.88 185 GLN A CA 1
ATOM 1459 C C . GLN A 1 185 ? 2.937 7.457 0.327 1.00 97.88 185 GLN A C 1
ATOM 1461 O O . GLN A 1 185 ? 2.112 8.371 0.312 1.00 97.88 185 GLN A O 1
ATOM 1466 N N . ILE A 1 186 ? 2.592 6.198 0.618 1.00 98.19 186 ILE A N 1
ATOM 1467 C CA . ILE A 1 186 ? 1.203 5.808 0.892 1.00 98.19 186 ILE A CA 1
ATOM 1468 C C . ILE A 1 186 ? 0.731 6.330 2.257 1.00 98.19 186 ILE A C 1
ATOM 1470 O O . ILE A 1 186 ? -0.384 6.836 2.363 1.00 98.19 186 ILE A O 1
ATOM 1474 N N . ILE A 1 187 ? 1.594 6.320 3.280 1.00 98.00 187 ILE A N 1
ATOM 1475 C CA . ILE A 1 187 ? 1.296 6.922 4.592 1.00 98.00 187 ILE A CA 1
ATOM 1476 C C . ILE A 1 187 ? 1.226 8.454 4.487 1.00 98.00 187 ILE A C 1
ATOM 1478 O O . ILE A 1 187 ? 0.363 9.085 5.107 1.00 98.00 187 ILE A O 1
ATOM 1482 N N . ALA A 1 188 ? 2.054 9.058 3.626 1.00 97.50 188 ALA A N 1
ATOM 1483 C CA . ALA A 1 188 ? 2.069 10.502 3.395 1.00 97.50 188 ALA A CA 1
ATOM 1484 C C . ALA A 1 188 ? 0.763 11.066 2.835 1.00 97.50 188 ALA A C 1
ATOM 1486 O O . ALA A 1 188 ? 0.546 12.273 2.933 1.00 97.50 188 ALA A O 1
ATOM 1487 N N . LEU A 1 189 ? -0.151 10.235 2.329 1.00 97.50 189 LEU A N 1
ATOM 1488 C CA . LEU A 1 189 ? -1.492 10.681 1.945 1.00 97.50 189 LEU A CA 1
ATOM 1489 C C . LEU A 1 189 ? -2.251 11.350 3.103 1.00 97.50 189 LEU A C 1
ATOM 1491 O O . LEU A 1 189 ? -3.024 12.281 2.871 1.00 97.50 189 LEU A O 1
ATOM 1495 N N . ALA A 1 190 ? -2.010 10.925 4.348 1.00 96.62 190 ALA A N 1
ATOM 1496 C CA . ALA A 1 190 ? -2.650 11.498 5.532 1.00 96.62 190 ALA A CA 1
ATOM 1497 C C . ALA A 1 190 ? -1.883 12.692 6.136 1.00 96.62 190 ALA A C 1
ATOM 1499 O O . ALA A 1 190 ? -2.488 13.559 6.775 1.00 96.62 190 ALA A O 1
ATOM 1500 N N . ALA A 1 191 ? -0.565 12.782 5.929 1.00 92.44 191 ALA A N 1
ATOM 1501 C CA . ALA A 1 191 ? 0.297 13.738 6.630 1.00 92.44 191 ALA A CA 1
ATOM 1502 C C . ALA A 1 191 ? -0.071 15.225 6.399 1.00 92.44 191 ALA A C 1
ATOM 1504 O O . ALA A 1 191 ? -0.170 15.971 7.380 1.00 92.44 191 ALA A O 1
ATOM 1505 N N . PRO A 1 192 ? -0.391 15.694 5.170 1.00 88.44 192 PRO A N 1
ATOM 1506 C CA . PRO A 1 192 ? -0.831 17.076 4.940 1.00 88.44 192 PRO A CA 1
ATOM 1507 C C . PRO A 1 192 ? -2.103 17.464 5.710 1.00 88.44 192 PRO A C 1
ATOM 1509 O O . PRO A 1 192 ? -2.376 18.651 5.910 1.00 88.44 192 PRO A O 1
ATOM 1512 N N . LYS A 1 193 ? -2.894 16.473 6.138 1.00 83.12 193 LYS A N 1
ATOM 1513 C CA . LYS A 1 193 ? -4.174 16.646 6.835 1.00 83.12 193 LYS A CA 1
ATOM 1514 C C . LYS A 1 193 ? -4.033 16.644 8.352 1.00 83.12 193 LYS A C 1
ATOM 1516 O O . LYS A 1 193 ? -4.944 17.093 9.043 1.00 83.12 193 LYS A O 1
ATOM 1521 N N . ALA A 1 194 ? -2.859 16.294 8.881 1.00 79.38 194 ALA A N 1
ATOM 1522 C CA . ALA A 1 194 ? -2.569 16.341 10.314 1.00 79.38 194 ALA A CA 1
ATOM 1523 C C . ALA A 1 194 ? -2.775 17.741 10.925 1.00 79.38 194 ALA A C 1
ATOM 1525 O O . ALA A 1 194 ? -3.094 17.860 12.107 1.00 79.38 194 ALA A O 1
ATOM 1526 N N . LYS A 1 195 ? -2.673 18.815 10.127 1.00 81.44 195 LYS A N 1
ATOM 1527 C CA . LYS A 1 195 ? -2.886 20.211 10.564 1.00 81.44 195 LYS A CA 1
ATOM 1528 C C . LYS A 1 195 ? -4.248 20.800 10.181 1.00 81.44 195 LYS A C 1
ATOM 1530 O O . LYS A 1 195 ? -4.560 21.906 10.605 1.00 81.44 195 LYS A O 1
ATOM 1535 N N . GLN A 1 196 ? -5.064 20.089 9.404 1.00 87.50 196 GLN A N 1
ATOM 1536 C CA . GLN A 1 196 ? -6.379 20.576 8.966 1.00 87.50 196 GLN A CA 1
ATOM 1537 C C . GLN A 1 196 ? -7.455 20.243 10.013 1.00 87.50 196 GLN A C 1
ATOM 1539 O O . GLN A 1 196 ? -7.225 19.344 10.823 1.00 87.50 196 GLN A O 1
ATOM 1544 N N . PRO A 1 197 ? -8.607 20.943 10.043 1.00 90.06 197 PRO A N 1
ATOM 1545 C CA . PRO A 1 197 ? -9.708 20.592 10.944 1.00 90.06 197 PRO A CA 1
ATOM 1546 C C . PRO A 1 197 ? -10.178 19.149 10.730 1.00 90.06 197 PRO A C 1
ATOM 1548 O O . PRO A 1 197 ? -10.225 18.370 11.677 1.00 90.06 197 PRO A O 1
ATOM 1551 N N . ARG A 1 198 ? -10.392 18.769 9.462 1.00 94.31 198 ARG A N 1
ATOM 1552 C CA . ARG A 1 198 ? -10.676 17.387 9.076 1.00 94.31 198 ARG A CA 1
ATOM 1553 C C . ARG A 1 198 ? -9.382 16.597 8.949 1.00 94.31 198 ARG A C 1
ATOM 1555 O O . ARG A 1 198 ? -8.594 16.827 8.033 1.00 94.31 198 ARG A O 1
ATOM 1562 N N . LYS A 1 199 ? -9.164 15.683 9.894 1.00 96.19 199 LYS A N 1
ATOM 1563 C CA . LYS A 1 199 ? -8.023 14.760 9.890 1.00 96.19 199 LYS A CA 1
ATOM 1564 C C . LYS A 1 199 ? -8.265 13.598 8.929 1.00 96.19 199 LYS A C 1
ATOM 1566 O O . LYS A 1 199 ? -9.406 13.295 8.580 1.00 96.19 199 LYS A O 1
ATOM 1571 N N . VAL A 1 200 ? -7.176 12.932 8.558 1.00 97.75 200 VAL A N 1
ATOM 1572 C CA . VAL A 1 200 ? -7.204 11.637 7.873 1.00 97.75 200 VAL A CA 1
ATOM 1573 C C . VAL A 1 200 ? -6.519 10.609 8.765 1.00 97.75 200 VAL A C 1
ATOM 1575 O O . VAL A 1 200 ? -5.410 10.853 9.243 1.00 97.75 200 VAL A O 1
ATOM 1578 N N . VAL A 1 201 ? -7.197 9.491 8.996 1.00 97.94 201 VAL A N 1
ATOM 1579 C CA . VAL A 1 201 ? -6.733 8.352 9.788 1.00 97.94 201 VAL A CA 1
ATOM 1580 C C . VAL A 1 201 ? -6.357 7.217 8.843 1.00 97.94 201 VAL A C 1
ATOM 1582 O O . VAL A 1 201 ? -7.108 6.883 7.926 1.00 97.94 201 VAL A O 1
ATOM 1585 N N . VAL A 1 202 ? -5.188 6.628 9.061 1.00 98.44 202 VAL A N 1
ATOM 1586 C CA . VAL A 1 202 ? -4.761 5.418 8.355 1.00 98.44 202 VAL A CA 1
ATOM 1587 C C . VAL A 1 202 ? -5.178 4.207 9.177 1.00 98.44 202 VAL A C 1
ATOM 1589 O O . VAL A 1 202 ? -4.955 4.181 10.386 1.00 98.44 202 VAL A O 1
ATOM 1592 N N . HIS A 1 203 ? -5.757 3.204 8.526 1.00 98.50 203 HIS A N 1
ATOM 1593 C CA . HIS A 1 203 ? -6.033 1.889 9.106 1.00 98.50 203 HIS A CA 1
ATOM 1594 C C . HIS A 1 203 ? -5.105 0.846 8.505 1.00 98.50 203 HIS A C 1
ATOM 1596 O O . HIS A 1 203 ? -4.875 0.847 7.295 1.00 98.50 203 HIS A O 1
ATOM 1602 N N . PHE A 1 204 ? -4.586 -0.047 9.341 1.00 98.50 204 PHE A N 1
ATOM 1603 C CA . PHE A 1 204 ? -3.721 -1.150 8.926 1.00 98.50 204 PHE A CA 1
ATOM 1604 C C . PHE A 1 204 ? -4.191 -2.479 9.528 1.00 98.50 204 PHE A C 1
ATOM 1606 O O . PHE A 1 204 ? -4.838 -2.479 10.572 1.00 98.50 204 PHE A O 1
ATOM 1613 N N . THR A 1 205 ? -3.894 -3.610 8.885 1.00 96.94 205 THR A N 1
ATOM 1614 C CA . THR A 1 205 ? -4.382 -4.941 9.306 1.00 96.94 205 THR A CA 1
ATOM 1615 C C . THR A 1 205 ? -3.266 -5.877 9.762 1.00 96.94 205 THR A C 1
ATOM 1617 O O . THR A 1 205 ? -2.092 -5.537 9.664 1.00 96.94 205 THR A O 1
ATOM 1620 N N . ALA A 1 206 ? -3.643 -7.098 10.163 1.00 97.19 206 ALA A N 1
ATOM 1621 C CA . ALA A 1 206 ? -2.748 -8.192 10.561 1.00 97.19 206 ALA A CA 1
ATOM 1622 C C . ALA A 1 206 ? -2.025 -7.956 11.896 1.00 97.19 206 ALA A C 1
ATOM 1624 O O . ALA A 1 206 ? -0.994 -8.565 12.172 1.00 97.19 206 ALA A O 1
ATOM 1625 N N . LEU A 1 207 ? -2.580 -7.083 12.745 1.00 97.19 207 LEU A N 1
ATOM 1626 C CA . LEU A 1 207 ? -2.001 -6.748 14.048 1.00 97.19 207 LEU A CA 1
ATOM 1627 C C . LEU A 1 207 ? -1.993 -7.917 15.039 1.00 97.19 207 LEU A C 1
ATOM 1629 O O . LEU A 1 207 ? -1.280 -7.866 16.036 1.00 97.19 207 LEU A O 1
ATOM 1633 N N . GLU A 1 208 ? -2.814 -8.934 14.808 1.00 96.81 208 GLU A N 1
ATOM 1634 C CA . GLU A 1 208 ? -2.930 -10.113 15.658 1.00 96.81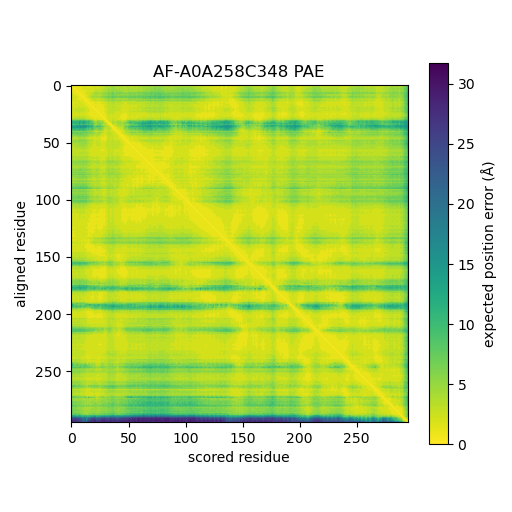 208 GLU A CA 1
ATOM 1635 C C . GLU A 1 208 ? -1.925 -11.216 15.304 1.00 96.81 208 GLU A C 1
ATOM 1637 O O . GLU A 1 208 ? -1.788 -12.177 16.058 1.00 96.81 208 GLU A O 1
ATOM 1642 N N . MET A 1 209 ? -1.237 -11.117 14.166 1.00 96.88 209 MET A N 1
ATOM 1643 C CA . MET A 1 209 ? -0.396 -12.194 13.644 1.00 96.88 209 MET A CA 1
ATOM 1644 C C . MET A 1 209 ? 1.061 -12.093 14.120 1.00 96.88 209 MET A C 1
ATOM 1646 O O . MET A 1 209 ? 1.604 -11.000 14.287 1.00 96.88 209 MET A O 1
ATOM 1650 N N . SER A 1 210 ? 1.701 -13.251 14.282 1.00 96.62 210 SER A N 1
ATOM 1651 C CA . SER A 1 210 ? 3.122 -13.391 14.624 1.00 96.62 210 SER A CA 1
ATOM 1652 C C . SER A 1 210 ? 3.974 -13.632 13.370 1.00 96.62 210 SER A C 1
ATOM 1654 O O . SER A 1 210 ? 3.476 -14.130 12.359 1.00 96.62 210 SER A O 1
ATOM 1656 N N . ASP A 1 211 ? 5.258 -13.272 13.431 1.00 97.69 211 ASP A N 1
ATOM 1657 C CA . ASP A 1 211 ? 6.215 -13.546 12.352 1.00 97.69 211 ASP A CA 1
ATOM 1658 C C . ASP A 1 211 ? 6.490 -15.054 12.221 1.00 97.69 211 ASP A C 1
ATOM 1660 O O . ASP A 1 211 ? 6.666 -15.758 13.214 1.00 97.69 211 ASP A O 1
ATOM 1664 N N . GLU A 1 212 ? 6.564 -15.534 10.980 1.00 96.69 212 GLU A N 1
ATOM 1665 C CA . GLU A 1 212 ? 6.880 -16.914 10.599 1.00 96.69 212 GLU A CA 1
ATOM 1666 C C . GLU A 1 212 ? 7.902 -16.902 9.436 1.00 96.69 212 GLU A C 1
ATOM 1668 O O . GLU A 1 212 ? 7.568 -17.230 8.290 1.00 96.69 212 GLU A O 1
ATOM 1673 N N . PRO A 1 213 ? 9.156 -16.475 9.697 1.00 94.62 213 PRO A N 1
ATOM 1674 C CA . PRO A 1 213 ? 10.168 -16.263 8.657 1.00 94.62 213 PRO A CA 1
ATOM 1675 C C . PRO A 1 213 ? 10.595 -17.551 7.948 1.00 94.62 213 PRO A C 1
ATOM 1677 O O . PRO A 1 213 ? 10.918 -17.504 6.765 1.00 94.62 213 PRO A O 1
ATOM 1680 N N . GLU A 1 214 ? 10.583 -18.678 8.664 1.00 94.00 214 GLU A N 1
ATOM 1681 C CA . GLU A 1 214 ? 11.004 -19.997 8.164 1.00 94.00 214 GLU A CA 1
ATOM 1682 C C . GLU A 1 214 ? 9.868 -20.767 7.468 1.00 94.00 214 GLU A C 1
ATOM 1684 O O . GLU A 1 214 ? 10.080 -21.860 6.942 1.00 94.00 214 GLU A O 1
ATOM 1689 N N . GLY A 1 215 ? 8.642 -20.234 7.498 1.00 91.56 215 GLY A N 1
ATOM 1690 C CA . GLY A 1 215 ? 7.497 -20.838 6.825 1.00 91.56 215 GLY A CA 1
ATOM 1691 C C . GLY A 1 215 ? 7.588 -20.683 5.307 1.00 91.56 215 GLY A C 1
ATOM 1692 O O . GLY A 1 215 ? 8.221 -19.758 4.799 1.00 91.56 215 GLY A O 1
ATOM 1693 N N . GLU A 1 216 ? 6.875 -21.532 4.559 1.00 89.62 216 GLU A N 1
ATOM 1694 C CA . GLU A 1 216 ? 6.858 -21.494 3.081 1.00 89.62 216 GLU A CA 1
ATOM 1695 C C . GLU A 1 216 ? 6.450 -20.121 2.513 1.00 89.62 216 GLU A C 1
ATOM 1697 O O . GLU A 1 216 ? 6.804 -19.767 1.390 1.00 89.62 216 GLU A O 1
ATOM 1702 N N . ALA A 1 217 ? 5.705 -19.336 3.295 1.00 94.38 217 ALA A N 1
ATOM 1703 C CA . ALA A 1 217 ? 5.249 -18.005 2.930 1.00 94.38 217 ALA A CA 1
ATOM 1704 C C . ALA A 1 217 ? 6.269 -16.884 3.202 1.00 94.38 217 ALA A C 1
ATOM 1706 O O . ALA A 1 217 ? 6.025 -15.764 2.752 1.00 94.38 217 ALA A O 1
ATOM 1707 N N . GLY A 1 218 ? 7.349 -17.122 3.963 1.00 96.56 218 GLY A N 1
ATOM 1708 C CA . GLY A 1 218 ? 8.276 -16.072 4.416 1.00 96.56 218 GLY A CA 1
ATOM 1709 C C . GLY A 1 218 ? 7.542 -14.907 5.093 1.00 96.56 218 GLY A C 1
ATOM 1710 O O . GLY A 1 218 ? 7.720 -13.745 4.716 1.00 96.56 218 GLY A O 1
ATOM 1711 N N . SER A 1 219 ? 6.614 -15.230 5.995 1.00 97.69 219 SER A N 1
ATOM 1712 C CA . SER A 1 219 ? 5.579 -14.320 6.491 1.00 97.69 219 SER A CA 1
ATOM 1713 C C . SER A 1 219 ? 6.079 -13.464 7.657 1.00 97.69 219 SER A C 1
ATOM 1715 O O . SER A 1 219 ? 6.541 -14.008 8.651 1.00 97.69 219 SER A O 1
ATOM 1717 N N . MET A 1 220 ? 5.956 -12.135 7.573 1.00 98.19 220 MET A N 1
ATOM 1718 C CA . MET A 1 220 ? 6.482 -11.183 8.571 1.00 98.19 220 MET A CA 1
ATOM 1719 C C . MET A 1 220 ? 5.465 -10.098 9.013 1.00 98.19 220 MET A C 1
ATOM 1721 O O . MET A 1 220 ? 5.745 -8.900 8.881 1.00 98.19 220 MET A O 1
ATOM 1725 N N . PRO A 1 221 ? 4.255 -10.455 9.493 1.00 97.69 221 PRO A N 1
ATOM 1726 C CA . PRO A 1 221 ? 3.214 -9.490 9.854 1.00 97.69 221 PRO A CA 1
ATOM 1727 C C . PRO A 1 221 ? 3.565 -8.587 11.044 1.00 97.69 221 PRO A C 1
ATOM 1729 O O . PRO A 1 221 ? 3.283 -7.393 10.982 1.00 97.69 221 PRO A O 1
ATOM 1732 N N . SER A 1 222 ? 4.198 -9.096 12.102 1.00 97.19 222 SER A N 1
ATOM 1733 C CA . SER A 1 222 ? 4.562 -8.294 13.280 1.00 97.19 222 SER A CA 1
ATOM 1734 C C . SER A 1 222 ? 5.659 -7.287 12.933 1.00 97.19 222 SER A C 1
ATOM 1736 O O . SER A 1 222 ? 5.563 -6.099 13.261 1.00 97.19 222 SER A O 1
ATOM 1738 N N . THR A 1 223 ? 6.669 -7.720 12.174 1.00 97.56 223 THR A N 1
ATOM 1739 C CA . THR A 1 223 ? 7.685 -6.816 11.617 1.00 97.56 223 THR A CA 1
ATOM 1740 C C . THR A 1 223 ? 7.050 -5.738 10.733 1.00 97.56 223 THR A C 1
ATOM 1742 O O . THR A 1 2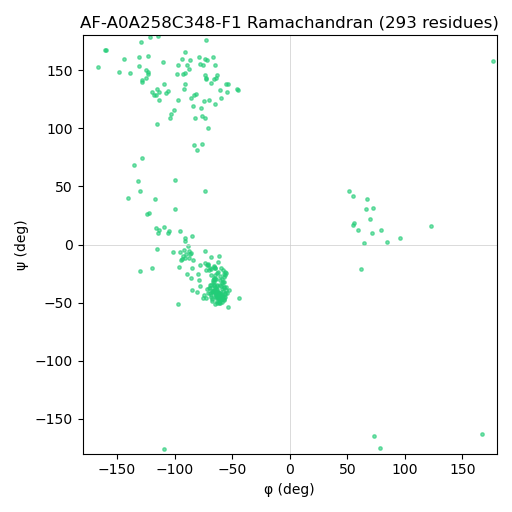23 ? 7.334 -4.549 10.902 1.00 97.56 223 THR A O 1
ATOM 1745 N N . LEU A 1 224 ? 6.132 -6.126 9.847 1.00 97.94 224 LEU A N 1
ATOM 1746 C CA . LEU A 1 224 ? 5.415 -5.204 8.971 1.00 97.94 224 LEU A CA 1
ATOM 1747 C C . LEU A 1 224 ? 4.579 -4.173 9.756 1.00 97.94 224 LEU A C 1
ATOM 1749 O O . LEU A 1 224 ? 4.660 -2.973 9.488 1.00 97.94 224 LEU A O 1
ATOM 1753 N N . VAL A 1 225 ? 3.822 -4.610 10.764 1.00 98.12 225 VAL A N 1
ATOM 1754 C CA . VAL A 1 225 ? 3.027 -3.738 11.646 1.00 98.12 225 VAL A CA 1
ATOM 1755 C C . VAL A 1 225 ? 3.909 -2.697 12.339 1.00 98.12 225 VAL A C 1
ATOM 1757 O O . VAL A 1 225 ? 3.522 -1.526 12.431 1.00 98.12 225 VAL A O 1
ATOM 1760 N N . ASN A 1 226 ? 5.109 -3.095 12.775 1.00 97.81 226 ASN A N 1
ATOM 1761 C CA . ASN A 1 226 ? 6.084 -2.194 13.385 1.00 97.81 226 ASN A CA 1
ATOM 1762 C C . ASN A 1 226 ? 6.642 -1.171 12.385 1.00 97.81 226 ASN A C 1
ATOM 1764 O O . ASN A 1 226 ? 6.783 0.001 12.742 1.00 97.81 226 ASN A O 1
ATOM 1768 N N . TRP A 1 227 ? 6.915 -1.564 11.136 1.00 97.94 227 TRP A N 1
ATOM 1769 C CA . TRP A 1 227 ? 7.334 -0.627 10.086 1.00 97.94 227 TRP A CA 1
ATOM 1770 C C . TRP A 1 227 ? 6.273 0.439 9.809 1.00 97.94 227 TRP A C 1
ATOM 1772 O O . TRP A 1 227 ? 6.601 1.625 9.768 1.00 97.94 227 TRP A O 1
ATOM 1782 N N . ILE A 1 228 ? 5.004 0.043 9.689 1.00 98.38 228 ILE A N 1
ATOM 1783 C CA . ILE A 1 228 ? 3.888 0.981 9.487 1.00 98.38 228 ILE A CA 1
ATOM 1784 C C . ILE A 1 228 ? 3.734 1.916 10.689 1.00 98.38 228 ILE A C 1
ATOM 1786 O O . ILE A 1 228 ? 3.600 3.129 10.518 1.00 98.38 228 ILE A O 1
ATOM 1790 N N . GLY A 1 229 ? 3.807 1.373 11.905 1.00 98.00 229 GLY A N 1
ATOM 1791 C CA . GLY A 1 229 ? 3.741 2.146 13.143 1.00 98.00 229 GLY A CA 1
ATOM 1792 C C . GLY A 1 229 ? 4.848 3.195 13.259 1.00 98.00 229 GLY A C 1
ATOM 1793 O O . GLY A 1 229 ? 4.585 4.364 13.562 1.00 98.00 229 GLY A O 1
ATOM 1794 N N . ALA A 1 230 ? 6.090 2.796 12.975 1.00 97.75 230 ALA A N 1
ATOM 1795 C CA . ALA A 1 230 ? 7.249 3.681 12.984 1.00 97.75 230 ALA A CA 1
ATOM 1796 C C . ALA A 1 230 ? 7.136 4.780 11.919 1.00 97.75 230 ALA A C 1
ATOM 1798 O O . ALA A 1 230 ? 7.393 5.950 12.210 1.00 97.75 230 ALA A O 1
ATOM 1799 N N . GLU A 1 231 ? 6.699 4.426 10.713 1.00 97.75 231 GLU A N 1
ATOM 1800 C CA . GLU A 1 231 ? 6.556 5.370 9.612 1.00 97.75 231 GLU A CA 1
ATOM 1801 C C . GLU A 1 231 ? 5.416 6.372 9.852 1.00 97.75 231 GLU A C 1
ATOM 1803 O O . GLU A 1 231 ? 5.597 7.579 9.675 1.00 97.75 231 GLU A O 1
ATOM 1808 N N . ALA A 1 232 ? 4.271 5.915 10.367 1.00 97.31 232 ALA A N 1
ATOM 1809 C CA . ALA A 1 232 ? 3.182 6.801 10.769 1.00 97.31 232 ALA A CA 1
ATOM 1810 C C . ALA A 1 232 ? 3.617 7.773 11.876 1.00 97.31 232 ALA A C 1
ATOM 1812 O O . ALA A 1 232 ? 3.317 8.967 11.798 1.00 97.31 232 ALA A O 1
ATOM 1813 N N . ARG A 1 233 ? 4.385 7.297 12.869 1.00 96.69 233 ARG A N 1
ATOM 1814 C CA . ARG A 1 233 ? 4.965 8.150 13.919 1.00 96.69 233 ARG A CA 1
ATOM 1815 C C . ARG A 1 233 ? 5.890 9.207 13.326 1.00 96.69 233 ARG A C 1
ATOM 1817 O O . ARG A 1 233 ? 5.760 10.382 13.664 1.00 96.69 233 ARG A O 1
ATOM 1824 N N . ARG A 1 234 ? 6.791 8.803 12.425 1.00 96.38 234 ARG A N 1
ATOM 1825 C CA . ARG A 1 234 ? 7.750 9.692 11.749 1.00 96.38 234 ARG A CA 1
ATOM 1826 C C . ARG A 1 234 ? 7.046 10.827 11.001 1.00 96.38 234 ARG A C 1
ATOM 1828 O O . ARG A 1 234 ? 7.542 11.950 10.989 1.00 96.38 234 ARG A O 1
ATOM 1835 N N . GLN A 1 235 ? 5.890 10.539 10.404 1.00 96.25 235 GLN A N 1
ATOM 1836 C CA . GLN A 1 235 ? 5.093 11.500 9.637 1.00 96.25 235 GLN A CA 1
ATOM 1837 C C . GLN A 1 235 ? 4.024 12.251 10.458 1.00 96.25 235 GLN A C 1
ATOM 1839 O O . GLN A 1 235 ? 3.367 13.144 9.921 1.00 96.25 235 GLN A O 1
ATOM 1844 N N . GLY A 1 236 ? 3.831 11.922 11.742 1.00 95.38 236 GLY A N 1
ATOM 1845 C CA . GLY A 1 236 ? 2.774 12.514 12.574 1.00 95.38 236 GLY A CA 1
ATOM 1846 C C . GLY A 1 236 ? 1.355 12.145 12.123 1.00 95.38 236 GLY A C 1
ATOM 1847 O O . GLY A 1 236 ? 0.430 12.946 12.267 1.00 95.38 236 GLY A O 1
ATOM 1848 N N . VAL A 1 237 ? 1.186 10.956 11.543 1.00 96.31 237 VAL A N 1
ATOM 1849 C CA . VAL A 1 237 ? -0.091 10.440 11.037 1.00 96.31 237 VAL A CA 1
ATOM 1850 C C . VAL A 1 237 ? -0.816 9.651 12.128 1.00 96.31 237 VAL A C 1
ATOM 1852 O O . VAL A 1 237 ? -0.205 8.874 12.862 1.00 96.31 237 VAL A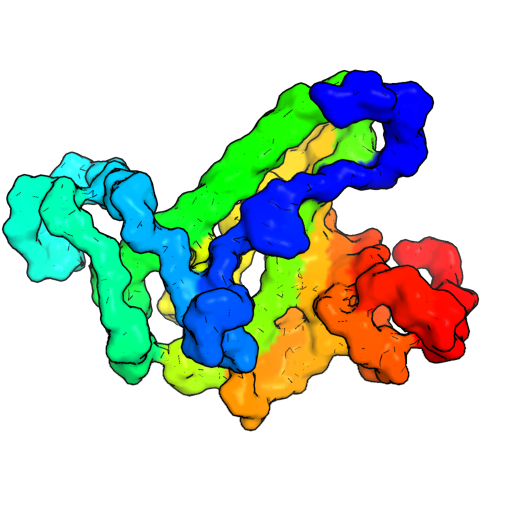 O 1
ATOM 1855 N N . ILE A 1 238 ? -2.137 9.842 12.225 1.00 96.69 238 ILE A N 1
ATOM 1856 C CA . ILE A 1 238 ? -2.992 9.049 13.115 1.00 96.69 238 ILE A CA 1
ATOM 1857 C C . ILE A 1 238 ? -3.169 7.667 12.491 1.00 96.69 238 ILE A C 1
ATOM 1859 O O . ILE A 1 238 ? -3.644 7.550 11.360 1.00 96.69 238 ILE A O 1
ATOM 1863 N N . LEU A 1 239 ? -2.804 6.639 13.249 1.00 97.94 239 LEU A N 1
ATOM 1864 C CA . LEU A 1 239 ? -2.848 5.249 12.825 1.00 97.94 239 LEU A CA 1
ATOM 1865 C C . LEU A 1 239 ? -3.782 4.457 13.743 1.00 97.94 239 LEU A C 1
ATOM 1867 O O . LEU A 1 239 ? -3.678 4.543 14.967 1.00 97.94 239 LEU A O 1
ATOM 1871 N N . LYS A 1 240 ? -4.683 3.685 13.146 1.00 98.00 240 LYS A N 1
ATOM 1872 C CA . LYS A 1 240 ? -5.546 2.699 13.800 1.00 98.00 240 LYS A CA 1
ATOM 1873 C C . LYS A 1 240 ? -5.330 1.336 13.154 1.00 98.00 240 LYS A C 1
ATOM 1875 O O . LYS A 1 240 ? -4.732 1.228 12.084 1.00 98.00 240 LYS A O 1
ATOM 1880 N N . GLY A 1 241 ? -5.748 0.291 13.850 1.00 96.50 241 GLY A N 1
ATOM 1881 C CA . GLY A 1 241 ? -5.437 -1.077 13.476 1.00 96.50 241 GLY A CA 1
ATOM 1882 C C . GLY A 1 241 ? -6.644 -1.997 13.453 1.00 96.50 241 GLY A C 1
ATOM 1883 O O . GLY A 1 241 ? -7.673 -1.719 14.063 1.00 96.50 241 GLY A O 1
ATOM 1884 N N . GLU A 1 242 ? -6.486 -3.120 12.771 1.00 96.31 242 GLU A N 1
ATOM 1885 C CA . GLU A 1 242 ? -7.474 -4.186 12.655 1.00 96.31 242 GLU A CA 1
ATOM 1886 C C . GLU A 1 242 ? -6.798 -5.555 12.749 1.00 96.31 242 GLU A C 1
ATOM 1888 O O . GLU A 1 242 ? -5.677 -5.739 12.262 1.00 96.31 242 GLU A O 1
ATOM 1893 N N . ASN A 1 243 ? -7.494 -6.547 13.305 1.00 95.25 243 ASN A N 1
ATOM 1894 C CA . ASN A 1 243 ? -7.103 -7.932 13.061 1.00 95.25 243 ASN A CA 1
ATOM 1895 C C . ASN A 1 243 ? -7.465 -8.329 11.618 1.00 95.25 243 ASN A C 1
ATOM 1897 O O . ASN A 1 243 ? -8.496 -7.909 11.090 1.00 95.25 243 ASN A O 1
ATOM 1901 N N . ALA A 1 244 ? -6.619 -9.126 10.965 1.00 91.25 244 ALA A N 1
ATOM 1902 C CA . ALA A 1 244 ? -6.873 -9.602 9.606 1.00 91.25 244 ALA A CA 1
ATOM 1903 C C . ALA A 1 244 ? -7.836 -10.799 9.583 1.00 91.25 244 ALA A C 1
ATOM 1905 O O . ALA A 1 244 ? -8.725 -10.864 8.731 1.00 91.25 244 ALA A O 1
ATOM 1906 N N . LEU A 1 245 ? -7.680 -11.738 10.518 1.00 89.31 245 LEU A N 1
ATOM 1907 C CA . LEU A 1 245 ? -8.473 -12.960 10.605 1.00 89.31 245 LEU A CA 1
ATOM 1908 C C . LEU A 1 245 ? -9.168 -13.082 11.959 1.00 89.31 245 LEU A C 1
ATOM 1910 O O . LEU A 1 245 ? -8.647 -12.690 13.003 1.00 89.31 245 LEU A O 1
ATOM 1914 N N . ALA A 1 246 ? -10.344 -13.710 11.941 1.00 89.12 246 ALA A N 1
ATOM 1915 C CA . ALA A 1 246 ? -11.091 -14.033 13.152 1.00 89.12 246 ALA A CA 1
ATOM 1916 C C . ALA A 1 246 ? -10.296 -14.961 14.082 1.00 89.12 246 ALA A C 1
ATOM 1918 O O . ALA A 1 246 ? -10.357 -14.806 15.296 1.00 89.12 246 ALA A O 1
ATOM 1919 N N . ALA A 1 247 ? -9.508 -15.884 13.514 1.00 86.38 247 ALA A N 1
ATOM 1920 C CA . ALA A 1 247 ? -8.746 -16.890 14.255 1.00 86.38 247 ALA A CA 1
ATOM 1921 C C . ALA A 1 247 ? -7.863 -16.288 15.359 1.00 86.38 247 ALA A C 1
ATOM 1923 O O . ALA A 1 247 ? -7.825 -16.824 16.463 1.00 86.38 247 ALA A O 1
ATOM 1924 N N . GLY A 1 248 ? -7.222 -15.138 15.119 1.00 86.44 248 GLY A N 1
ATOM 1925 C CA . GLY A 1 248 ? -6.389 -14.502 16.141 1.00 86.44 248 GLY A CA 1
ATOM 1926 C C . GLY A 1 248 ? -7.167 -14.021 17.370 1.00 86.44 248 GLY A C 1
ATOM 1927 O O . GLY A 1 248 ? -6.589 -13.907 18.445 1.00 86.44 248 GLY A O 1
ATOM 1928 N N . LEU A 1 249 ? -8.486 -13.821 17.267 1.00 91.25 249 LEU A N 1
ATOM 1929 C CA . LEU A 1 249 ? -9.334 -13.480 18.414 1.00 91.25 249 LEU A CA 1
ATOM 1930 C C . LEU A 1 249 ? -9.669 -14.700 19.288 1.00 91.25 249 LEU A C 1
ATOM 1932 O O . LEU A 1 249 ? -10.059 -14.539 20.445 1.00 91.25 249 LEU A O 1
ATOM 1936 N N . TYR A 1 250 ? -9.504 -15.923 18.781 1.00 92.31 250 TYR A N 1
ATOM 1937 C CA . TYR A 1 250 ? -9.751 -17.163 19.531 1.00 92.31 250 TYR A CA 1
ATOM 1938 C C . TYR A 1 250 ? -8.520 -17.656 20.303 1.00 92.31 250 TYR A C 1
ATOM 1940 O O . TYR A 1 250 ? -8.601 -18.649 21.028 1.00 92.31 250 TYR A O 1
ATOM 1948 N N . HIS A 1 251 ? -7.387 -16.956 20.196 1.00 93.00 251 HIS A N 1
ATOM 1949 C CA . HIS A 1 251 ? -6.130 -17.350 20.822 1.00 93.00 251 HIS A CA 1
ATOM 1950 C C . HIS A 1 251 ? -5.526 -16.203 21.634 1.00 93.00 251 HIS A C 1
ATOM 1952 O O . HIS A 1 251 ? -5.529 -15.049 21.213 1.00 93.00 251 HIS A O 1
ATOM 1958 N N . ALA A 1 252 ? -4.974 -16.525 22.807 1.00 92.62 252 ALA A N 1
ATOM 1959 C CA . ALA A 1 252 ? -4.369 -15.532 23.698 1.00 92.62 252 ALA A CA 1
ATOM 1960 C C . ALA A 1 252 ? -3.191 -14.788 23.043 1.00 92.62 252 ALA A C 1
ATOM 1962 O O . ALA A 1 252 ? -2.967 -13.616 23.333 1.00 92.62 252 ALA A O 1
ATOM 1963 N N . GLU A 1 253 ? -2.472 -15.454 22.138 1.00 95.00 253 GLU A N 1
ATOM 1964 C CA . GLU A 1 253 ? -1.371 -14.864 21.377 1.00 95.00 253 GLU A CA 1
ATOM 1965 C C . GLU A 1 253 ? -1.834 -13.686 20.512 1.00 95.00 253 GLU A C 1
ATOM 1967 O O . GLU A 1 253 ? -1.244 -12.612 20.592 1.00 95.00 253 GLU A O 1
ATOM 1972 N N . GLY A 1 254 ? -2.943 -13.824 19.775 1.00 95.06 254 GLY A N 1
ATOM 1973 C CA . GLY A 1 254 ? -3.451 -12.734 18.939 1.00 95.06 254 GLY A CA 1
ATOM 1974 C C . GLY A 1 254 ? -3.867 -11.511 19.757 1.00 95.06 254 GLY A C 1
ATOM 1975 O O . GLY A 1 254 ? -3.555 -10.378 19.392 1.00 95.06 254 GLY A O 1
ATOM 1976 N N . TRP A 1 255 ? -4.475 -11.725 20.927 1.00 94.06 255 TRP A N 1
ATOM 1977 C CA . TRP A 1 255 ? -4.756 -10.646 21.880 1.00 94.06 255 TRP A CA 1
ATOM 1978 C C . TRP A 1 255 ? -3.490 -10.010 22.456 1.00 94.06 255 TRP A C 1
ATOM 1980 O O . TRP A 1 255 ? -3.442 -8.789 22.610 1.00 94.06 255 TRP A O 1
ATOM 1990 N N . SER A 1 256 ? -2.465 -10.809 22.762 1.00 94.19 256 SER A N 1
ATOM 1991 C CA . SER A 1 256 ? -1.166 -10.303 23.214 1.00 94.19 256 SER A CA 1
ATOM 1992 C C . SER A 1 256 ? -0.527 -9.405 22.152 1.00 94.19 256 SER A C 1
ATOM 1994 O O . SER A 1 256 ? -0.093 -8.297 22.473 1.00 94.19 256 SER A O 1
ATOM 1996 N N . ASN A 1 257 ? -0.548 -9.833 20.888 1.00 95.81 257 ASN A N 1
ATOM 1997 C CA . ASN A 1 257 ? -0.037 -9.062 19.756 1.00 95.81 257 ASN A CA 1
ATOM 1998 C C . ASN A 1 257 ? -0.787 -7.726 19.611 1.00 95.81 257 ASN A C 1
ATOM 2000 O O . ASN A 1 257 ? -0.165 -6.662 19.628 1.00 95.81 257 ASN A O 1
ATOM 2004 N N . LEU A 1 258 ? -2.126 -7.750 19.612 1.00 94.75 258 LEU A N 1
ATOM 2005 C CA . LEU A 1 258 ? -2.957 -6.539 19.555 1.00 94.75 258 LEU A CA 1
ATOM 2006 C C . LEU A 1 258 ? -2.634 -5.554 20.694 1.00 94.75 258 LEU A C 1
ATOM 2008 O O . LEU A 1 258 ? -2.478 -4.352 20.464 1.00 94.75 258 LEU A O 1
ATOM 2012 N N . GLN A 1 259 ? -2.492 -6.051 21.928 1.00 92.50 259 GLN A N 1
ATOM 2013 C CA . GLN A 1 259 ? -2.147 -5.219 23.085 1.00 92.50 259 GLN A CA 1
ATOM 2014 C C . GLN A 1 259 ? -0.733 -4.635 22.988 1.00 92.50 259 GLN A C 1
ATOM 2016 O O . GLN A 1 259 ? -0.516 -3.478 23.355 1.00 92.50 259 GLN A O 1
ATOM 2021 N N . GLN A 1 260 ? 0.237 -5.411 22.503 1.00 92.31 260 GLN A N 1
ATOM 2022 C CA . GLN A 1 260 ? 1.608 -4.944 22.312 1.00 92.31 260 GLN A CA 1
ATOM 2023 C C . GLN A 1 260 ? 1.668 -3.817 21.278 1.00 92.31 260 GLN A C 1
ATOM 2025 O O . GLN A 1 260 ? 2.339 -2.806 21.506 1.00 92.31 260 GLN A O 1
ATOM 2030 N N . VAL A 1 261 ? 0.936 -3.966 20.174 1.00 92.31 261 VAL A N 1
ATOM 2031 C CA . VAL A 1 261 ? 0.880 -2.974 19.098 1.00 92.31 261 VAL A CA 1
ATOM 2032 C C . VAL A 1 261 ? 0.217 -1.677 19.568 1.00 92.31 261 VAL A C 1
ATOM 2034 O O . VAL A 1 261 ? 0.728 -0.596 19.272 1.00 92.31 261 VAL A O 1
ATOM 2037 N N . LEU A 1 262 ? -0.851 -1.752 20.367 1.00 91.31 262 LEU A N 1
ATOM 2038 C CA . LEU A 1 262 ? -1.452 -0.565 20.985 1.00 91.31 262 LEU A CA 1
ATOM 2039 C C . LEU A 1 262 ? -0.489 0.158 21.936 1.00 91.31 262 LEU A C 1
ATOM 2041 O O . LEU A 1 262 ? -0.392 1.382 21.912 1.00 91.31 262 LEU A O 1
ATOM 2045 N N . ARG A 1 263 ? 0.259 -0.585 22.759 1.00 91.19 263 ARG A N 1
ATOM 2046 C CA . ARG A 1 263 ? 1.183 0.013 23.738 1.00 91.19 263 ARG A CA 1
ATOM 2047 C C 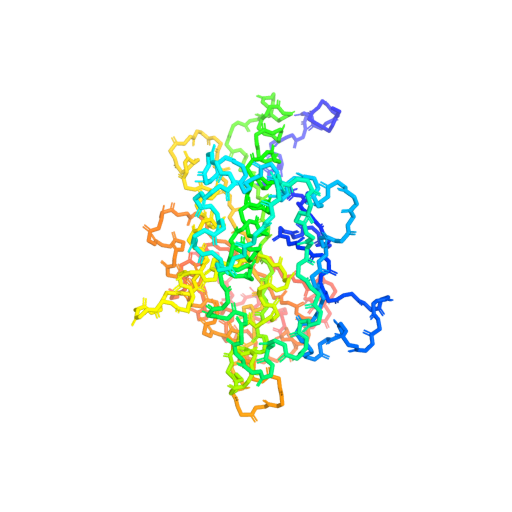. ARG A 1 263 ? 2.410 0.645 23.086 1.00 91.19 263 ARG A C 1
ATOM 2049 O O . ARG A 1 263 ? 2.834 1.721 23.494 1.00 91.19 263 ARG A O 1
ATOM 2056 N N . ASN A 1 264 ? 2.990 -0.023 22.089 1.00 90.50 264 ASN A N 1
ATOM 2057 C CA . ASN A 1 264 ? 4.336 0.304 21.604 1.00 90.50 264 ASN A CA 1
ATOM 2058 C C . ASN A 1 264 ? 4.377 0.711 20.118 1.00 90.50 264 ASN A C 1
ATOM 2060 O O . ASN A 1 264 ? 5.309 1.393 19.678 1.00 90.50 264 ASN A O 1
ATOM 2064 N N . GLY A 1 265 ? 3.355 0.346 19.344 1.00 90.88 265 GLY A N 1
ATOM 2065 C CA . GLY A 1 265 ? 3.337 0.417 17.882 1.00 90.88 265 GLY A CA 1
ATOM 2066 C C . GLY A 1 265 ? 2.809 1.718 17.272 1.00 90.88 265 GLY A C 1
ATOM 2067 O O . GLY A 1 265 ? 2.697 1.777 16.057 1.00 90.88 265 GLY A O 1
ATOM 2068 N N . ASN A 1 266 ? 2.495 2.760 18.058 1.00 94.75 266 ASN A N 1
ATOM 2069 C CA . ASN A 1 266 ? 1.900 4.031 17.580 1.00 94.75 266 ASN A CA 1
ATOM 2070 C C . ASN A 1 266 ? 0.424 3.945 17.129 1.00 94.75 266 ASN A C 1
ATOM 2072 O O . ASN A 1 266 ? -0.100 4.901 16.556 1.00 94.75 266 ASN A O 1
ATOM 2076 N N . TYR A 1 267 ? -0.250 2.826 17.390 1.00 96.56 267 TYR A N 1
ATOM 2077 C CA . TYR A 1 267 ? -1.661 2.645 17.058 1.00 96.56 267 TYR A CA 1
ATOM 2078 C C . TYR A 1 267 ? -2.546 3.255 18.147 1.00 96.56 267 TYR A C 1
ATOM 2080 O O . TYR A 1 267 ? -2.378 2.962 19.324 1.00 96.56 267 TYR A O 1
ATOM 2088 N N . GLN A 1 268 ? -3.494 4.099 17.742 1.00 95.06 268 GLN A N 1
ATOM 2089 C CA . GLN A 1 268 ? -4.360 4.891 18.629 1.00 95.06 268 GLN A CA 1
ATOM 2090 C C . GLN A 1 268 ? -5.793 4.343 18.702 1.00 95.06 268 GLN A C 1
ATOM 2092 O O . GLN A 1 268 ? -6.705 5.010 19.181 1.00 95.06 268 GLN A O 1
ATOM 2097 N N . GLY A 1 269 ? -6.028 3.155 18.151 1.00 93.94 269 GLY A N 1
ATOM 2098 C CA . GLY A 1 269 ? -7.337 2.522 18.171 1.00 93.94 269 GLY A CA 1
ATOM 2099 C C . GLY A 1 269 ? -7.346 1.210 17.406 1.00 93.94 269 GLY A C 1
ATOM 2100 O O . GLY A 1 269 ? -6.513 0.989 16.525 1.00 93.94 269 GLY A O 1
ATOM 2101 N N . LEU A 1 270 ? -8.311 0.359 17.746 1.00 93.69 270 LEU A N 1
ATOM 2102 C CA . LEU A 1 270 ? -8.549 -0.921 17.091 1.00 93.69 270 LEU A CA 1
ATOM 2103 C C . LEU A 1 270 ? -9.987 -1.013 16.588 1.00 93.69 270 LEU A C 1
ATOM 2105 O O . LEU A 1 270 ? -10.917 -0.585 17.270 1.00 93.69 270 LEU A O 1
ATOM 2109 N N . THR A 1 271 ? -10.159 -1.641 15.431 1.00 94.31 271 THR A N 1
ATOM 2110 C CA . THR A 1 271 ? -11.437 -2.200 14.991 1.00 94.31 271 THR A CA 1
ATOM 2111 C C . THR A 1 271 ? -11.296 -3.716 14.941 1.00 94.31 271 THR A C 1
ATOM 2113 O O . THR A 1 271 ? -10.387 -4.243 14.308 1.00 94.31 271 THR A O 1
ATOM 2116 N N . LEU A 1 272 ? -12.178 -4.424 15.644 1.00 93.62 272 LEU A N 1
ATOM 2117 C CA . LEU A 1 272 ? -12.130 -5.879 15.746 1.00 93.62 272 LEU A CA 1
ATOM 2118 C C . LEU A 1 272 ? -13.082 -6.524 14.732 1.00 93.62 272 LEU A C 1
ATOM 2120 O O . LEU A 1 272 ? -14.286 -6.251 14.715 1.00 93.62 272 LEU A O 1
ATOM 2124 N N . LEU A 1 273 ? -12.534 -7.396 13.894 1.00 89.94 273 LEU A N 1
ATOM 2125 C CA . LEU A 1 273 ? -13.230 -8.142 12.857 1.00 89.94 273 LEU A CA 1
ATOM 2126 C C . LEU A 1 273 ? -13.515 -9.584 13.340 1.00 89.94 273 LEU A C 1
ATOM 2128 O O . LEU A 1 273 ? -12.579 -10.352 13.533 1.00 89.94 273 LEU A O 1
ATOM 2132 N N . ARG A 1 274 ? -14.770 -10.020 13.508 1.00 91.06 274 ARG A N 1
ATOM 2133 C CA . ARG A 1 274 ? -16.026 -9.241 13.458 1.00 91.06 274 ARG A CA 1
ATOM 2134 C C . ARG A 1 274 ? -16.887 -9.506 14.689 1.00 91.06 274 ARG A C 1
ATOM 2136 O O . ARG A 1 274 ? -16.579 -10.376 15.488 1.00 91.06 274 ARG A O 1
ATOM 2143 N N . LEU A 1 275 ? -17.996 -8.773 14.811 1.00 91.75 275 LEU A N 1
ATOM 2144 C CA . LEU A 1 275 ? -18.859 -8.771 15.997 1.00 91.75 275 LEU A CA 1
ATOM 2145 C C . LEU A 1 275 ? -19.158 -10.169 16.570 1.00 91.75 275 LEU A C 1
ATOM 2147 O O . LEU A 1 275 ? -19.008 -10.357 17.773 1.00 91.75 275 LEU A O 1
ATOM 2151 N N . ASN A 1 276 ? -19.517 -11.147 15.733 1.00 92.31 276 ASN A N 1
ATOM 2152 C CA . ASN A 1 276 ? -19.818 -12.510 16.194 1.00 92.31 276 ASN A CA 1
ATOM 2153 C C . ASN A 1 276 ? -18.611 -13.175 16.877 1.00 92.31 276 ASN A C 1
ATOM 2155 O O . ASN A 1 276 ? -18.760 -13.741 17.954 1.00 92.31 276 ASN A O 1
ATOM 2159 N N . ASP A 1 277 ? -17.405 -13.003 16.326 1.00 91.62 277 ASP A N 1
ATOM 2160 C CA . ASP A 1 277 ? -16.154 -13.544 16.881 1.00 91.62 277 ASP A CA 1
ATOM 2161 C C . ASP A 1 277 ? -15.739 -12.888 18.205 1.00 91.62 277 ASP A C 1
ATOM 2163 O O . ASP A 1 277 ? -14.819 -13.355 18.877 1.00 91.62 277 ASP A O 1
ATOM 2167 N N . ILE A 1 278 ? -16.406 -11.793 18.572 1.00 88.81 278 ILE A N 1
ATOM 2168 C CA . ILE A 1 278 ? -16.215 -11.088 19.835 1.00 88.81 278 ILE A CA 1
ATOM 2169 C C . ILE A 1 278 ? -17.271 -11.525 20.844 1.00 88.81 278 ILE A C 1
ATOM 2171 O O . ILE A 1 278 ? -16.931 -11.875 21.968 1.00 88.81 278 ILE A O 1
ATOM 2175 N N . VAL A 1 279 ? -18.552 -11.484 20.468 1.00 89.19 279 VAL A N 1
ATOM 2176 C CA . VAL A 1 279 ? -19.660 -11.683 21.418 1.00 89.19 279 VAL A CA 1
ATOM 2177 C C . VAL A 1 279 ? -19.915 -13.155 21.740 1.00 89.19 279 VAL A C 1
ATOM 2179 O O . VAL A 1 279 ? -20.415 -13.455 22.820 1.00 89.19 279 VAL A O 1
ATOM 2182 N N . GLU A 1 280 ? -19.555 -14.070 20.837 1.00 91.12 280 GLU A N 1
ATOM 2183 C CA . GLU A 1 280 ? -19.737 -15.519 21.019 1.00 91.12 280 GLU A CA 1
ATOM 2184 C C . GLU A 1 280 ? -18.482 -16.207 21.577 1.00 91.12 280 GLU A C 1
ATOM 2186 O O . GLU A 1 280 ? -18.517 -17.386 21.925 1.00 91.12 280 GLU A O 1
ATOM 2191 N N . ASN A 1 281 ? -17.374 -15.476 21.693 1.00 92.19 281 ASN A N 1
ATOM 2192 C CA . ASN A 1 281 ? -16.081 -15.991 22.118 1.00 92.19 281 ASN A CA 1
ATOM 2193 C C . ASN A 1 281 ? -15.787 -15.583 23.576 1.00 92.19 281 ASN A C 1
ATOM 2195 O O . ASN A 1 281 ? -15.475 -14.416 23.833 1.00 92.19 281 ASN A O 1
ATOM 2199 N N . PRO A 1 282 ? -15.816 -16.521 24.544 1.00 92.69 282 PRO A N 1
ATOM 2200 C CA . PRO A 1 282 ? -15.595 -16.202 25.954 1.00 92.69 282 PRO A CA 1
ATOM 2201 C C . PRO A 1 282 ? -14.244 -15.539 26.236 1.00 92.69 282 PRO A C 1
ATOM 2203 O O . PRO A 1 282 ? -14.159 -14.700 27.130 1.00 92.69 282 PRO A O 1
ATOM 2206 N N . LEU A 1 283 ? -13.200 -15.886 25.469 1.00 92.19 283 LEU A N 1
ATOM 2207 C CA . LEU A 1 283 ? -11.890 -15.250 25.587 1.00 92.19 283 LEU A CA 1
ATOM 2208 C C . LEU A 1 283 ? -11.977 -13.777 25.188 1.00 92.19 283 LEU A C 1
ATOM 2210 O O . LEU A 1 283 ? -11.575 -12.919 25.966 1.00 92.19 283 LEU A O 1
ATOM 2214 N N . ALA A 1 284 ? -12.553 -13.483 24.021 1.00 91.44 284 ALA A N 1
ATOM 2215 C CA . ALA A 1 284 ? -12.714 -12.114 23.541 1.00 91.44 284 ALA A CA 1
ATOM 2216 C C . ALA A 1 284 ? -13.541 -11.257 24.509 1.00 91.44 284 ALA A C 1
ATOM 2218 O O . ALA A 1 284 ? -13.128 -10.149 24.855 1.00 91.44 284 ALA A O 1
ATOM 2219 N N . VAL A 1 285 ? -14.667 -11.785 25.003 1.00 90.94 285 VAL A N 1
ATOM 2220 C CA . VAL A 1 285 ? -15.502 -11.104 26.005 1.00 90.94 285 VAL A CA 1
ATOM 2221 C C . VAL A 1 285 ? -14.700 -10.810 27.273 1.00 90.94 285 VAL A C 1
ATOM 2223 O O . VAL A 1 285 ? -14.694 -9.670 27.739 1.00 90.94 285 VAL A O 1
ATOM 2226 N N . ALA A 1 286 ? -13.998 -11.809 27.816 1.00 91.00 286 ALA A N 1
ATOM 2227 C CA . ALA A 1 286 ? -13.203 -11.644 29.028 1.00 91.00 286 ALA A CA 1
ATOM 2228 C C . ALA A 1 286 ? -12.066 -10.629 28.834 1.00 91.00 286 ALA A C 1
ATOM 2230 O O . ALA A 1 286 ? -11.847 -9.781 29.698 1.00 91.00 286 ALA A O 1
ATOM 2231 N N . THR A 1 287 ? -11.369 -10.672 27.695 1.00 89.38 287 THR A N 1
ATOM 2232 C CA . THR A 1 287 ? -10.299 -9.722 27.378 1.00 89.38 287 THR A CA 1
ATOM 2233 C C . THR A 1 287 ? -10.835 -8.298 27.255 1.00 89.38 287 THR A C 1
ATOM 2235 O O . THR A 1 287 ? -10.268 -7.391 27.859 1.00 89.38 287 THR A O 1
ATOM 2238 N N . LEU A 1 288 ? -11.952 -8.081 26.554 1.00 86.62 288 LEU A N 1
ATOM 2239 C CA . LEU A 1 288 ? -12.550 -6.749 26.422 1.00 86.62 288 LEU A CA 1
ATOM 2240 C C . LEU A 1 288 ? -13.062 -6.187 27.753 1.00 86.62 288 LEU A C 1
ATOM 2242 O O . LEU A 1 288 ? -12.916 -4.995 27.996 1.00 86.62 288 LEU A O 1
ATOM 2246 N N . GLN A 1 289 ? -13.611 -7.022 28.640 1.00 86.00 289 GLN A N 1
ATOM 2247 C CA . GLN A 1 289 ? -14.028 -6.595 29.984 1.00 86.00 289 GLN A CA 1
ATOM 2248 C C . GLN A 1 289 ? -12.850 -6.150 30.864 1.00 86.00 289 GLN A C 1
ATOM 2250 O O . GLN A 1 289 ? -13.035 -5.357 31.787 1.00 86.00 289 GLN A O 1
ATOM 2255 N N . GLN A 1 290 ? -11.646 -6.659 30.592 1.00 84.00 290 GLN A N 1
ATOM 2256 C CA . GLN A 1 290 ? -10.423 -6.290 31.307 1.00 84.00 290 GLN A CA 1
ATOM 2257 C C . GLN A 1 290 ? -9.755 -5.028 30.745 1.00 84.00 290 GLN A C 1
ATOM 2259 O O . GLN A 1 290 ? -8.971 -4.394 31.454 1.00 84.00 290 GLN A O 1
ATOM 2264 N N . LEU A 1 291 ? -10.057 -4.639 29.501 1.00 72.12 291 LEU A N 1
ATOM 2265 C CA . LEU A 1 291 ? -9.602 -3.370 28.937 1.00 72.12 291 LEU A CA 1
ATOM 2266 C C . LEU A 1 291 ? -10.358 -2.227 29.627 1.00 72.12 291 LEU A C 1
ATOM 2268 O O . LEU A 1 291 ? -11.518 -1.950 29.328 1.00 72.12 291 LEU A O 1
ATOM 2272 N N . GLN A 1 292 ? -9.712 -1.571 30.594 1.00 54.91 292 GLN A N 1
ATOM 2273 C CA . GLN A 1 292 ? -10.291 -0.392 31.237 1.00 54.91 292 GLN A CA 1
ATOM 2274 C C . GLN A 1 292 ? -10.479 0.748 30.217 1.00 54.91 292 GLN A C 1
ATOM 2276 O O . GLN A 1 292 ? -9.644 0.902 29.322 1.00 54.91 292 GLN A O 1
ATOM 2281 N N . PRO A 1 293 ? -11.533 1.578 30.349 1.00 49.94 293 PRO A N 1
ATOM 2282 C CA . PRO A 1 293 ? -11.688 2.767 29.517 1.00 49.94 293 PRO A CA 1
ATOM 2283 C C . PRO A 1 293 ? -10.487 3.705 29.706 1.00 49.94 293 PRO A C 1
ATOM 2285 O O . PRO A 1 293 ? -10.196 4.090 30.838 1.00 49.94 293 PRO A O 1
ATOM 2288 N N . GLY A 1 294 ? -9.813 4.091 28.617 1.00 49.66 294 GLY A N 1
ATOM 2289 C CA . GLY A 1 294 ? -8.708 5.063 28.651 1.00 49.66 294 GLY A CA 1
ATOM 2290 C C . GLY A 1 294 ? -7.360 4.598 28.088 1.00 49.66 294 GLY A C 1
ATOM 2291 O O . GLY A 1 294 ? -6.360 5.262 28.358 1.00 49.66 294 GLY A O 1
ATOM 2292 N N . PHE A 1 295 ? -7.325 3.500 27.328 1.00 42.41 295 PHE A N 1
ATOM 2293 C CA . PHE A 1 295 ? -6.259 3.258 26.348 1.00 42.41 295 PHE A CA 1
ATOM 2294 C C . PHE A 1 295 ? -6.530 4.024 25.053 1.00 42.41 295 PHE A C 1
ATOM 2296 O O . PHE A 1 295 ? -7.717 4.079 24.651 1.00 42.41 295 PHE A O 1
#